Protein AF-A0A842TXA7-F1 (afdb_monomer_lite)

pLDDT: mean 78.3, std 13.01, range [39.0, 93.81]

Sequence (211 aa):
MEKDRKQLCKDKIRQDQEQEADKKKKKMKPYRGYVDALECFNDLFGDREMTRNQLNKEDSGLYTRLRKEGLLDHVIPEKREQRDWNKIDPLEYFREHYGNGDITRSQLSKEDQRLYGRLLKDGLLDQAIPKKKSRDFGDPLEYFKEHYGNREMRRGQLKKENQRLYVKLKKEGLLDQVIPEKIGVTYRGYASALECFNDLFGDREMTRGQL

Foldseek 3Di:
DVVVVVVVVVVVVVVVVVVVVVVVLVPDDADVNHSDLVVVCCVVDVVHDDALVVCCVVPVPSSVVCVVVVNCCVRHNPPPPPDPPVPDDLLVVLCVPPVVDLDDLVNCCVVPVPSSVVCVVVVNCCVSHNDDDDPDQPPLVVSCCVPPVVDDDALVRCCVVPVPSSVVCVVVVNCCVRHNDPPDPDDVPASHPVRVCCVVPVPDDPPDDDD

Radius of gyration: 34.67 Å; chains: 1; bounding box: 85×69×78 Å

Secondary structure (DSSP, 8-state):
-HHHHHHHHHHHHHHHHHHHHHHHHHTSPPBTTBS-HHHHHHHHHTTS---HHHHHHH-HHHHHHHHHHT-HHHHS--------TTTS-HHHHHHHHHTTS---HHHHHHH-HHHHHHHHHTTTHHHHSPPPPPPP-SSHHHHHHHHHTTS---HHHHHHH-HHHHHHHHHTT-HHHHS---S---BTTBSSHHHHHHHHHTT--------

Structure (mmCIF, N/CA/C/O backbone):
data_AF-A0A842TXA7-F1
#
_entry.id   AF-A0A842TXA7-F1
#
loop_
_atom_site.group_PDB
_atom_site.id
_atom_site.type_symbol
_atom_site.label_atom_id
_atom_site.label_alt_id
_atom_site.label_comp_id
_atom_site.label_asym_id
_atom_site.label_entity_id
_atom_site.label_seq_id
_atom_site.pdbx_PDB_ins_code
_atom_site.Cartn_x
_atom_site.Cartn_y
_atom_site.Cartn_z
_atom_site.occupancy
_atom_site.B_iso_or_equiv
_atom_site.auth_seq_id
_atom_site.auth_comp_id
_atom_site.auth_asym_id
_atom_site.auth_atom_id
_atom_site.pdbx_PDB_model_num
ATOM 1 N N . MET A 1 1 ? 27.819 -30.889 -45.744 1.00 57.62 1 MET A N 1
ATOM 2 C CA . MET A 1 1 ? 26.431 -31.056 -46.234 1.00 57.62 1 MET A CA 1
ATOM 3 C C . MET A 1 1 ? 25.374 -30.685 -45.192 1.00 57.62 1 MET A C 1
ATOM 5 O O . MET A 1 1 ? 24.584 -29.794 -45.470 1.00 57.62 1 MET A O 1
ATOM 9 N N . GLU A 1 2 ? 25.307 -31.311 -44.006 1.00 56.19 2 GLU A N 1
ATOM 10 C CA . GLU A 1 2 ? 24.251 -30.981 -43.018 1.00 56.19 2 GLU A CA 1
ATOM 11 C C . GLU A 1 2 ? 24.527 -29.691 -42.215 1.00 56.19 2 GLU A C 1
ATOM 13 O O . GLU A 1 2 ? 23.605 -28.938 -41.900 1.00 56.19 2 GLU A O 1
ATOM 18 N N . LYS A 1 3 ? 25.803 -29.390 -41.934 1.00 57.41 3 LYS A N 1
ATOM 19 C CA . LYS A 1 3 ? 26.224 -28.144 -41.264 1.00 57.41 3 LYS A CA 1
ATOM 20 C C . LYS A 1 3 ? 25.945 -26.902 -42.122 1.00 57.41 3 LYS A C 1
ATOM 22 O O . LYS A 1 3 ? 25.446 -25.908 -41.604 1.00 57.41 3 LYS A O 1
ATOM 27 N N . ASP A 1 4 ? 26.147 -27.009 -43.433 1.00 66.12 4 ASP A N 1
ATOM 28 C CA . ASP A 1 4 ? 25.973 -25.903 -44.387 1.00 66.12 4 ASP A CA 1
ATOM 29 C C . ASP A 1 4 ? 24.493 -25.534 -44.570 1.00 66.12 4 ASP A C 1
ATOM 31 O O . ASP A 1 4 ? 24.136 -24.363 -44.659 1.00 66.12 4 ASP A O 1
ATOM 35 N N . ARG A 1 5 ? 23.596 -26.531 -44.517 1.00 68.94 5 ARG A N 1
ATOM 36 C CA . ARG A 1 5 ? 22.139 -26.316 -44.553 1.00 68.94 5 ARG A CA 1
ATOM 37 C C . ARG A 1 5 ? 21.613 -25.654 -43.278 1.00 68.94 5 ARG A C 1
ATOM 39 O O . ARG A 1 5 ? 20.728 -24.804 -43.352 1.00 68.94 5 ARG A O 1
ATOM 46 N N . LYS A 1 6 ? 22.167 -26.012 -42.113 1.00 72.06 6 LYS A N 1
ATOM 47 C CA . LYS A 1 6 ? 21.828 -25.373 -40.828 1.00 72.06 6 LYS A CA 1
ATOM 48 C C . LYS A 1 6 ? 22.305 -23.920 -40.782 1.00 72.06 6 LYS A C 1
ATOM 50 O O . LYS A 1 6 ? 21.593 -23.084 -40.234 1.00 72.06 6 LYS A O 1
ATOM 55 N N . GLN A 1 7 ? 23.458 -23.616 -41.379 1.00 75.38 7 GLN A N 1
ATOM 56 C CA . GLN A 1 7 ? 23.968 -22.247 -41.473 1.00 75.38 7 GLN A CA 1
ATOM 57 C C . GLN A 1 7 ? 23.114 -21.385 -42.413 1.00 75.38 7 GLN A C 1
ATOM 59 O O . GLN A 1 7 ? 22.624 -20.339 -42.000 1.00 75.38 7 GLN A O 1
ATOM 64 N N . LEU A 1 8 ? 22.805 -21.893 -43.610 1.00 76.50 8 LEU A N 1
ATOM 65 C CA . LEU A 1 8 ? 21.947 -21.207 -44.581 1.00 76.50 8 LEU A CA 1
ATOM 66 C C . LEU A 1 8 ? 20.548 -20.888 -44.017 1.00 76.50 8 LEU A C 1
ATOM 68 O O . LEU A 1 8 ? 19.985 -19.835 -44.302 1.00 76.50 8 LEU A O 1
ATOM 72 N N . CYS A 1 9 ? 19.990 -21.782 -43.193 1.00 71.94 9 CYS A N 1
ATOM 73 C CA . CYS A 1 9 ? 18.706 -21.563 -42.526 1.00 71.94 9 CYS A CA 1
ATOM 74 C C . CYS A 1 9 ? 18.775 -20.425 -41.490 1.00 71.94 9 CYS A C 1
ATOM 76 O O . CYS A 1 9 ? 17.889 -19.575 -41.452 1.00 71.94 9 CYS A O 1
ATOM 78 N N . LYS A 1 10 ? 19.851 -20.358 -40.693 1.00 74.38 10 LYS A N 1
ATOM 79 C CA . LYS A 1 10 ? 20.064 -19.274 -39.718 1.00 74.38 10 LYS A CA 1
ATOM 80 C C . LYS A 1 10 ? 20.222 -17.916 -40.396 1.00 74.38 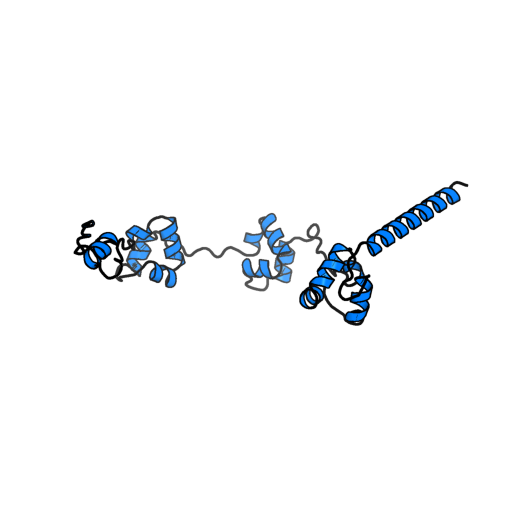10 LYS A C 1
ATOM 82 O O . LYS A 1 10 ? 19.634 -16.944 -39.934 1.00 74.38 10 LYS A O 1
ATOM 87 N N . ASP A 1 11 ? 20.969 -17.863 -41.494 1.00 80.19 11 ASP A N 1
ATOM 88 C CA . ASP A 1 11 ? 21.217 -16.615 -42.218 1.00 80.19 11 ASP A CA 1
ATOM 89 C C . ASP A 1 11 ? 19.937 -16.090 -42.884 1.00 80.19 11 ASP A C 1
ATOM 91 O O . ASP A 1 11 ? 19.675 -14.890 -42.860 1.00 80.19 11 ASP A O 1
ATOM 95 N N . LYS A 1 12 ? 19.082 -16.992 -43.386 1.00 79.94 12 LYS A N 1
ATOM 96 C CA . LYS A 1 12 ? 17.776 -16.637 -43.956 1.00 79.94 12 LYS A CA 1
ATOM 97 C C . LYS A 1 12 ? 16.797 -16.126 -42.894 1.00 79.94 12 LYS A C 1
ATOM 99 O O . LYS A 1 12 ? 16.170 -15.095 -43.097 1.00 79.94 12 LYS A O 1
ATOM 104 N N . ILE A 1 13 ? 16.753 -16.773 -41.723 1.00 75.94 13 ILE A N 1
ATOM 105 C CA . ILE A 1 13 ? 15.980 -16.291 -40.565 1.00 75.94 13 ILE A CA 1
ATOM 106 C C . ILE A 1 13 ? 16.459 -14.897 -40.135 1.00 75.94 13 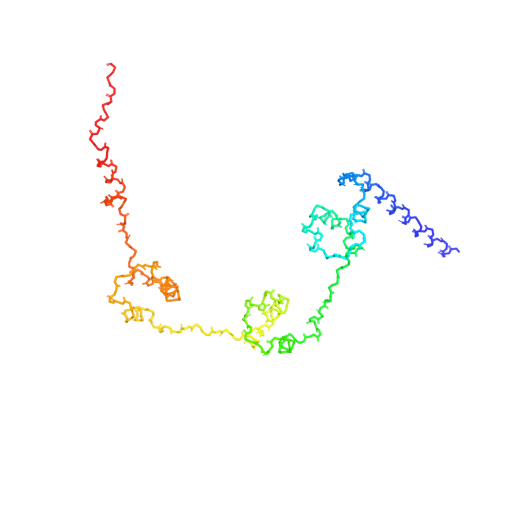ILE A C 1
ATOM 108 O O . ILE A 1 13 ? 15.634 -14.035 -39.842 1.00 75.94 13 ILE A O 1
ATOM 112 N N . ARG A 1 14 ? 17.776 -14.654 -40.124 1.00 74.44 14 ARG A N 1
ATOM 113 C CA . ARG A 1 14 ? 18.341 -13.341 -39.782 1.00 74.44 14 ARG A CA 1
ATOM 114 C C . ARG A 1 14 ? 17.934 -12.268 -40.794 1.00 74.44 14 ARG A C 1
ATOM 116 O O . ARG A 1 14 ? 17.487 -11.203 -40.388 1.00 74.44 14 ARG A O 1
ATOM 123 N N . GLN A 1 15 ? 18.016 -12.570 -42.090 1.00 72.19 15 GLN A N 1
ATOM 124 C CA . GLN A 1 15 ? 17.591 -11.656 -43.156 1.00 72.19 15 GLN A CA 1
ATOM 125 C C . GLN A 1 15 ? 16.092 -11.342 -43.094 1.00 72.19 15 GLN A C 1
ATOM 127 O O . GLN A 1 15 ? 15.701 -10.188 -43.263 1.00 72.19 15 GLN A O 1
ATOM 132 N N . ASP A 1 16 ? 15.252 -12.337 -42.810 1.00 74.94 16 ASP A N 1
ATOM 133 C CA . ASP A 1 16 ? 13.809 -12.135 -42.673 1.00 74.94 16 ASP A CA 1
ATOM 134 C C . ASP A 1 16 ? 13.484 -11.263 -41.443 1.00 74.94 16 ASP A C 1
ATOM 136 O O . ASP A 1 16 ? 12.657 -10.352 -41.534 1.00 74.94 16 ASP A O 1
ATOM 140 N N . GLN A 1 17 ? 14.189 -11.463 -40.321 1.00 67.69 17 GLN A N 1
ATOM 141 C CA . GLN A 1 17 ? 14.077 -10.619 -39.123 1.00 67.69 17 GLN A CA 1
ATOM 142 C C . GLN A 1 17 ? 14.546 -9.176 -39.371 1.00 67.69 17 GLN A C 1
ATOM 144 O O . GLN A 1 17 ? 13.877 -8.235 -38.940 1.00 67.69 17 GLN A O 1
ATOM 149 N N . GLU A 1 18 ? 15.655 -8.988 -40.092 1.00 70.31 18 GLU A N 1
ATOM 150 C CA . GLU A 1 18 ? 16.179 -7.672 -40.485 1.00 70.31 18 GLU A CA 1
ATOM 151 C C . GLU A 1 18 ? 15.181 -6.930 -41.398 1.00 70.31 18 GLU A C 1
ATOM 153 O O . GLU A 1 18 ? 14.845 -5.770 -41.148 1.00 70.31 18 GLU A O 1
ATOM 158 N N . GLN A 1 19 ? 14.606 -7.609 -42.397 1.00 68.81 19 GLN A N 1
ATOM 159 C CA . GLN A 1 19 ? 13.601 -7.016 -43.289 1.00 68.81 19 GLN A CA 1
ATOM 160 C C . GLN A 1 19 ? 12.284 -6.682 -42.577 1.00 68.81 19 GLN A C 1
ATOM 162 O O . GLN A 1 19 ? 11.622 -5.693 -42.914 1.00 68.81 19 GLN A O 1
ATOM 167 N N . GLU A 1 20 ? 11.863 -7.499 -41.612 1.00 69.19 20 GLU A N 1
ATOM 168 C CA . GLU A 1 20 ? 10.670 -7.226 -40.812 1.00 69.19 20 GLU A CA 1
ATOM 169 C C . GLU A 1 20 ? 10.895 -6.045 -39.852 1.00 69.19 20 GLU A C 1
ATOM 171 O O . GLU A 1 20 ? 10.000 -5.208 -39.683 1.00 69.19 20 GLU A O 1
ATOM 176 N N . ALA A 1 21 ? 12.100 -5.922 -39.284 1.00 61.53 21 ALA A N 1
ATOM 177 C CA . ALA A 1 21 ? 12.511 -4.778 -38.474 1.00 61.53 21 ALA A CA 1
ATOM 178 C C . ALA A 1 21 ? 12.527 -3.477 -39.295 1.00 61.53 21 ALA A C 1
ATOM 180 O O . ALA A 1 21 ? 11.947 -2.479 -38.866 1.00 61.53 21 ALA A O 1
ATOM 181 N N . ASP A 1 22 ? 13.072 -3.493 -40.512 1.00 66.75 22 ASP A N 1
ATOM 182 C CA . ASP A 1 22 ? 13.086 -2.325 -41.405 1.00 66.75 22 ASP A CA 1
ATOM 183 C C . ASP A 1 22 ? 11.684 -1.907 -41.869 1.00 66.75 22 ASP A C 1
ATOM 185 O O . ASP A 1 22 ? 11.363 -0.715 -41.952 1.00 66.75 22 ASP A O 1
ATOM 189 N N . LYS A 1 23 ? 10.794 -2.875 -42.119 1.00 67.38 23 LYS A N 1
ATOM 190 C CA . LYS A 1 23 ? 9.377 -2.594 -42.406 1.00 67.38 23 LYS A CA 1
ATOM 191 C C . LYS A 1 23 ? 8.659 -1.984 -41.198 1.00 67.38 23 LYS A C 1
ATOM 193 O O . LYS A 1 23 ? 7.808 -1.113 -41.390 1.00 67.38 23 LYS A O 1
ATOM 198 N N . LYS A 1 24 ? 8.989 -2.407 -39.970 1.00 63.19 24 LYS A N 1
ATOM 199 C CA . LYS A 1 24 ? 8.466 -1.808 -38.727 1.00 63.19 24 LYS A CA 1
ATOM 200 C C . LYS A 1 24 ? 8.992 -0.383 -38.531 1.00 63.19 24 LYS A C 1
ATOM 202 O O . LYS A 1 24 ? 8.178 0.507 -38.286 1.00 63.19 24 LYS A O 1
ATOM 207 N N . LYS A 1 25 ? 10.289 -0.140 -38.763 1.00 61.34 25 LYS A N 1
ATOM 208 C CA . LYS A 1 25 ? 10.903 1.203 -38.729 1.00 61.34 25 LYS A CA 1
ATOM 209 C C . LYS A 1 25 ? 10.210 2.178 -39.688 1.00 61.34 25 LYS A C 1
ATOM 211 O O . LYS A 1 25 ? 9.832 3.271 -39.278 1.00 61.34 25 LYS A O 1
ATOM 216 N N . LYS A 1 26 ? 9.929 1.765 -40.933 1.00 61.91 26 LYS A N 1
ATOM 217 C CA . LYS A 1 26 ? 9.243 2.606 -41.942 1.00 61.91 26 LYS A CA 1
ATOM 218 C C . LYS A 1 26 ? 7.794 2.984 -41.600 1.00 61.91 26 LYS A C 1
ATOM 220 O O . LYS A 1 26 ? 7.279 3.943 -42.165 1.00 61.91 26 LYS A O 1
ATOM 225 N N . LYS A 1 27 ? 7.115 2.248 -40.711 1.00 63.78 27 LYS A N 1
ATOM 226 C CA . LYS A 1 27 ? 5.723 2.532 -40.303 1.00 63.78 27 LYS A CA 1
ATOM 227 C C . LYS A 1 27 ? 5.613 3.403 -39.046 1.00 63.78 27 LYS A C 1
ATOM 229 O O . LYS A 1 27 ? 4.502 3.769 -38.662 1.00 63.78 27 LYS A O 1
ATOM 234 N N . MET A 1 28 ? 6.725 3.728 -38.391 1.00 61.69 28 MET A N 1
ATOM 235 C CA . MET A 1 28 ? 6.723 4.495 -37.147 1.00 61.69 28 MET A CA 1
ATOM 236 C C . MET A 1 28 ? 6.747 6.001 -37.410 1.00 61.69 28 MET A C 1
ATOM 238 O O . MET A 1 28 ? 7.541 6.504 -38.198 1.00 61.69 28 MET A O 1
ATOM 242 N N . LYS A 1 29 ? 5.879 6.745 -36.715 1.00 63.69 29 LYS A N 1
ATOM 243 C CA . LYS A 1 29 ? 5.914 8.213 -36.741 1.00 63.69 29 LYS A CA 1
ATOM 244 C C . LYS A 1 29 ? 7.202 8.697 -36.060 1.00 63.69 29 LYS A C 1
ATOM 246 O O . LYS A 1 29 ? 7.516 8.171 -34.991 1.00 63.69 29 LYS A O 1
ATOM 251 N N . PRO A 1 30 ? 7.932 9.680 -36.603 1.00 72.19 30 PRO A N 1
ATOM 252 C CA . PRO A 1 30 ? 9.136 10.198 -35.957 1.00 72.19 30 PRO A CA 1
ATOM 253 C C . PRO A 1 30 ? 8.804 10.852 -34.604 1.00 72.19 30 PRO A C 1
ATOM 255 O O . PRO A 1 30 ? 7.752 11.477 -34.454 1.00 72.19 30 PRO A O 1
ATOM 258 N N . TYR A 1 31 ? 9.674 10.689 -33.605 1.00 71.31 31 TYR A N 1
ATOM 259 C CA . TYR A 1 31 ? 9.591 11.401 -32.323 1.00 71.31 31 TYR A CA 1
ATOM 260 C C . TYR A 1 31 ? 10.558 12.578 -32.360 1.00 71.31 31 TYR A C 1
ATOM 262 O O . TYR A 1 31 ? 11.758 12.365 -32.458 1.00 71.31 31 TYR A O 1
ATOM 270 N N . ARG A 1 32 ? 10.050 13.820 -32.330 1.00 73.31 32 ARG A N 1
ATOM 271 C CA . ARG A 1 32 ? 10.880 15.043 -32.421 1.00 73.31 32 ARG A CA 1
ATOM 272 C C . ARG A 1 32 ? 11.886 15.035 -33.590 1.00 73.31 32 ARG A C 1
ATOM 274 O O . ARG A 1 32 ? 12.999 15.518 -33.456 1.00 73.31 32 ARG A O 1
ATOM 281 N N . GLY A 1 33 ? 11.494 14.478 -34.736 1.00 77.31 33 GLY A N 1
ATOM 282 C CA . GLY A 1 33 ? 12.363 14.379 -35.916 1.00 77.31 33 GLY A CA 1
ATOM 283 C C . GLY A 1 33 ? 13.252 13.133 -35.962 1.00 77.31 33 GLY A C 1
ATOM 284 O O . GLY A 1 33 ? 13.749 12.807 -37.033 1.00 77.31 33 GLY A O 1
ATOM 285 N N . TYR A 1 34 ? 13.358 12.375 -34.868 1.00 77.94 34 TYR A N 1
ATOM 286 C CA . TYR A 1 34 ? 14.080 11.106 -34.833 1.00 77.94 34 TYR A CA 1
ATOM 287 C C . TYR A 1 34 ? 13.204 9.951 -35.314 1.00 77.94 34 TYR A C 1
ATOM 289 O O . TYR A 1 34 ? 12.062 9.775 -34.869 1.00 77.94 34 TYR A O 1
ATOM 297 N N . VAL A 1 35 ? 13.745 9.145 -36.226 1.00 72.88 35 VAL A N 1
ATOM 298 C CA . VAL A 1 35 ? 13.098 7.914 -36.703 1.00 72.88 35 VAL A CA 1
ATOM 299 C C . VAL A 1 35 ? 13.267 6.802 -35.665 1.00 72.88 35 VAL A C 1
ATOM 301 O O . VAL A 1 35 ? 12.309 6.075 -35.380 1.00 72.88 35 VAL A O 1
ATOM 304 N N . ASP A 1 36 ? 14.451 6.730 -35.055 1.00 81.94 36 ASP A N 1
ATOM 305 C CA . ASP A 1 36 ? 14.820 5.750 -34.040 1.00 81.94 36 ASP A CA 1
ATOM 306 C C . ASP A 1 36 ? 14.789 6.361 -32.628 1.00 81.94 36 ASP A C 1
ATOM 308 O O . ASP A 1 36 ? 15.348 7.427 -32.364 1.00 81.94 36 ASP A O 1
ATOM 312 N N . ALA A 1 37 ? 14.103 5.686 -31.703 1.00 82.94 37 ALA A N 1
ATOM 313 C CA . ALA A 1 37 ? 14.045 6.104 -30.307 1.00 82.94 37 ALA A CA 1
ATOM 314 C C . ALA A 1 37 ? 15.391 5.904 -29.592 1.00 82.94 37 ALA A C 1
ATOM 316 O O . ALA A 1 37 ? 15.692 6.653 -28.663 1.00 82.94 37 ALA A O 1
ATOM 317 N N . LEU A 1 38 ? 16.193 4.923 -30.023 1.00 85.44 38 LEU A N 1
ATOM 318 C CA . LEU A 1 38 ? 17.530 4.676 -29.484 1.00 85.44 38 LEU A CA 1
ATOM 319 C C . LEU A 1 38 ? 18.488 5.819 -29.825 1.00 85.44 38 LEU A C 1
ATOM 321 O O . LEU A 1 38 ? 19.195 6.310 -28.952 1.00 85.44 38 LEU A O 1
ATOM 325 N N . GLU A 1 39 ? 18.467 6.265 -31.080 1.00 86.38 39 GLU A N 1
ATOM 326 C CA . GLU A 1 39 ? 19.245 7.409 -31.564 1.00 86.38 39 GLU A CA 1
ATOM 327 C C . GLU A 1 39 ? 18.877 8.682 -30.792 1.00 86.38 39 GLU A C 1
ATOM 329 O O . GLU A 1 39 ? 19.747 9.338 -30.229 1.00 86.38 39 GLU A O 1
ATOM 334 N N . CYS A 1 40 ? 17.576 8.952 -30.638 1.00 85.62 40 CYS A N 1
ATOM 335 C CA . CYS A 1 40 ? 17.087 10.079 -29.843 1.00 85.62 40 CYS A CA 1
ATOM 336 C C . CYS A 1 40 ? 17.567 10.026 -28.382 1.00 85.62 40 CYS A C 1
ATOM 338 O O . CYS A 1 40 ? 17.930 11.050 -27.806 1.00 85.62 40 CYS A O 1
ATOM 340 N N . PHE A 1 41 ? 17.567 8.837 -27.770 1.00 87.50 41 PHE A N 1
ATOM 341 C CA . PHE A 1 41 ? 18.055 8.663 -26.405 1.00 87.50 41 PHE A CA 1
ATOM 342 C C . PHE A 1 41 ? 19.562 8.907 -26.301 1.00 87.50 41 PHE A C 1
ATOM 344 O O . PHE A 1 41 ? 19.990 9.628 -25.405 1.00 87.50 41 PHE A O 1
ATOM 351 N N . ASN A 1 42 ? 20.355 8.344 -27.213 1.00 87.94 42 ASN A N 1
ATOM 352 C CA . ASN A 1 42 ? 21.807 8.498 -27.200 1.00 87.94 42 ASN A CA 1
ATOM 353 C C . ASN A 1 42 ? 22.224 9.962 -27.411 1.00 87.94 42 ASN A C 1
ATOM 355 O O . ASN A 1 42 ? 23.076 10.449 -26.675 1.00 87.94 42 ASN A O 1
ATOM 359 N N . ASP A 1 43 ? 21.573 10.683 -28.324 1.00 87.88 43 ASP A N 1
ATOM 360 C CA . ASP A 1 43 ? 21.856 12.102 -28.579 1.00 87.88 43 ASP A CA 1
ATOM 361 C C . ASP A 1 43 ? 21.547 13.002 -27.375 1.00 87.88 43 ASP A C 1
ATOM 363 O O . ASP A 1 43 ? 22.272 13.955 -27.090 1.00 87.88 43 ASP A O 1
ATOM 367 N N . LEU A 1 44 ? 20.443 12.732 -26.674 1.00 85.81 44 LEU A N 1
ATOM 368 C CA . LEU A 1 44 ? 1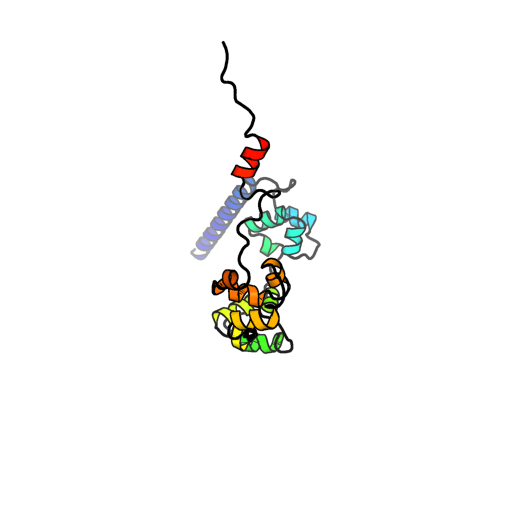9.968 13.592 -25.586 1.00 85.81 44 LEU A CA 1
ATOM 369 C C . LEU A 1 44 ? 20.539 13.202 -24.216 1.00 85.81 44 LEU A C 1
ATOM 371 O O . LEU A 1 44 ? 20.696 14.059 -23.342 1.00 85.81 44 LEU A O 1
ATOM 375 N N . PHE A 1 45 ? 20.811 11.913 -24.012 1.00 86.94 45 PHE A N 1
ATOM 376 C CA . PHE A 1 45 ? 21.080 11.327 -22.700 1.00 86.94 45 PHE A CA 1
ATOM 377 C C . PHE A 1 45 ? 22.234 10.314 -22.684 1.00 86.94 45 PHE A C 1
ATOM 379 O O . PHE A 1 45 ? 22.543 9.812 -21.607 1.00 86.94 45 PHE A O 1
ATOM 386 N N . GLY A 1 46 ? 22.888 10.024 -23.816 1.00 81.31 46 GLY A N 1
ATOM 387 C CA . GLY A 1 46 ? 23.886 8.950 -23.938 1.00 81.31 46 GLY A CA 1
ATOM 388 C C . GLY A 1 46 ? 25.074 9.054 -22.977 1.00 81.31 46 GLY A C 1
ATOM 389 O O . GLY A 1 46 ? 25.552 8.034 -22.491 1.00 81.31 46 GLY A O 1
ATOM 390 N N . ASP A 1 47 ? 25.486 10.274 -22.627 1.00 80.38 47 ASP A N 1
ATOM 391 C CA . ASP A 1 47 ? 26.602 10.520 -21.700 1.00 80.38 47 ASP A CA 1
ATOM 392 C C . ASP A 1 47 ? 26.173 10.606 -20.222 1.00 80.38 47 ASP A C 1
ATOM 394 O O . ASP A 1 47 ? 27.000 10.840 -19.338 1.00 80.38 47 ASP A O 1
ATOM 398 N N . ARG A 1 48 ? 24.873 10.473 -19.920 1.00 81.94 48 ARG A N 1
ATOM 399 C CA . ARG A 1 48 ? 24.328 10.658 -18.567 1.00 81.94 48 ARG A CA 1
ATOM 400 C C . ARG A 1 48 ? 23.935 9.327 -17.946 1.00 81.94 48 ARG A C 1
ATOM 402 O O . ARG A 1 48 ? 23.078 8.612 -18.458 1.00 81.94 48 ARG A O 1
ATOM 409 N N . GLU A 1 49 ? 24.451 9.051 -16.753 1.00 78.62 49 GLU A N 1
ATOM 410 C CA . GLU A 1 49 ? 23.877 8.001 -15.917 1.00 78.62 49 GLU A CA 1
ATOM 411 C C . GLU A 1 49 ? 22.507 8.448 -15.396 1.00 78.62 49 GLU A C 1
ATOM 413 O O . GLU A 1 49 ? 22.386 9.415 -14.642 1.00 78.62 49 GLU A O 1
ATOM 418 N N . MET A 1 50 ? 21.453 7.738 -15.796 1.00 83.75 50 MET A N 1
ATOM 419 C CA . MET A 1 50 ? 20.098 8.012 -15.332 1.00 83.75 50 MET A CA 1
ATOM 420 C C . MET A 1 50 ? 19.284 6.742 -15.119 1.00 83.75 50 MET A C 1
ATOM 422 O O . MET A 1 50 ? 19.487 5.708 -15.750 1.00 83.75 50 MET A O 1
ATOM 426 N N . THR A 1 51 ? 18.318 6.825 -14.212 1.00 85.69 51 THR A N 1
ATOM 427 C CA . THR A 1 51 ? 17.364 5.752 -13.926 1.00 85.69 51 THR A CA 1
ATOM 428 C C . THR A 1 51 ? 16.134 5.852 -14.827 1.00 85.69 51 THR A C 1
ATOM 430 O O . THR A 1 51 ? 15.747 6.933 -15.271 1.00 85.69 51 THR A O 1
ATOM 433 N N . ARG A 1 52 ? 15.421 4.734 -15.015 1.00 85.31 52 ARG A N 1
ATOM 434 C CA . ARG A 1 52 ? 14.145 4.697 -15.761 1.00 85.31 52 ARG A CA 1
ATOM 435 C C . ARG A 1 52 ? 13.126 5.721 -15.259 1.00 85.31 52 ARG A C 1
ATOM 437 O O . ARG A 1 52 ? 12.383 6.295 -16.049 1.00 85.31 52 ARG A O 1
ATOM 444 N N . ASN A 1 53 ? 13.097 5.952 -13.945 1.00 83.25 53 ASN A N 1
ATOM 445 C CA . ASN A 1 53 ? 12.203 6.927 -13.325 1.00 83.25 53 ASN A CA 1
ATOM 446 C C . ASN A 1 53 ? 12.609 8.371 -13.629 1.00 83.25 53 ASN A C 1
ATOM 448 O O . ASN A 1 53 ? 11.727 9.212 -13.775 1.00 83.25 53 ASN A O 1
ATOM 452 N N . GLN A 1 54 ? 13.908 8.666 -13.717 1.00 84.50 54 GLN A N 1
ATOM 453 C CA . GLN A 1 54 ? 14.389 9.983 -14.142 1.00 84.50 54 GLN A CA 1
ATOM 454 C C . GLN A 1 54 ? 14.057 10.222 -15.615 1.00 84.50 54 GLN A C 1
ATOM 456 O O . GLN A 1 54 ? 13.424 11.230 -15.913 1.00 84.50 54 GLN A O 1
ATOM 461 N N . LEU A 1 55 ? 14.319 9.248 -16.496 1.00 88.50 55 LEU A N 1
ATOM 462 C CA . LEU A 1 55 ? 13.928 9.334 -17.907 1.00 88.50 55 LEU A CA 1
ATOM 463 C C . LEU A 1 55 ? 12.421 9.580 -18.069 1.00 88.50 55 LEU A C 1
ATOM 465 O O . LEU A 1 55 ? 12.024 10.455 -18.823 1.00 88.50 55 LEU A O 1
ATOM 469 N N . ASN A 1 56 ? 11.565 8.864 -17.333 1.00 90.00 56 ASN A N 1
ATOM 470 C CA . ASN A 1 56 ? 10.116 9.073 -17.414 1.00 90.00 56 ASN A CA 1
ATOM 471 C C . ASN A 1 56 ? 9.669 10.454 -16.896 1.00 90.00 56 ASN A C 1
ATOM 473 O O . ASN A 1 56 ? 8.655 10.981 -17.347 1.00 90.00 56 ASN A O 1
ATOM 477 N N . LYS A 1 57 ? 10.394 11.033 -15.933 1.00 88.31 57 LYS A N 1
ATOM 478 C CA . LYS A 1 57 ? 10.105 12.379 -15.418 1.00 88.31 57 LYS A CA 1
ATOM 479 C C . LYS A 1 57 ? 10.557 13.471 -16.384 1.00 88.31 57 LYS A C 1
ATOM 481 O O . LYS A 1 57 ? 9.842 14.455 -16.530 1.00 88.31 57 LYS A O 1
ATOM 486 N N . GLU A 1 58 ? 11.717 13.301 -17.013 1.00 87.50 58 GLU A N 1
ATOM 487 C CA . GLU A 1 58 ? 12.282 14.274 -17.954 1.00 87.50 58 GLU A CA 1
ATOM 488 C C . GLU A 1 58 ? 11.628 14.184 -19.337 1.00 87.50 58 GLU A C 1
ATOM 490 O O . GLU A 1 58 ? 11.243 15.203 -19.908 1.00 87.50 58 GLU A O 1
ATOM 495 N N . ASP A 1 59 ? 11.435 12.970 -19.853 1.00 87.62 59 ASP A N 1
ATOM 496 C CA . ASP A 1 59 ? 10.769 12.712 -21.125 1.00 87.62 59 ASP A CA 1
ATOM 497 C C . ASP A 1 59 ? 9.932 11.416 -21.078 1.00 87.62 59 ASP A C 1
ATOM 499 O O . ASP A 1 59 ? 10.329 10.326 -21.509 1.00 87.62 59 ASP A O 1
ATOM 503 N N . SER A 1 60 ? 8.702 11.556 -20.577 1.00 87.81 60 SER A N 1
ATOM 504 C CA . SER A 1 60 ? 7.710 10.470 -20.532 1.00 87.81 60 SER A CA 1
ATOM 505 C C . SER A 1 60 ? 7.336 9.910 -21.914 1.00 87.81 60 SER A C 1
ATOM 507 O O . SER A 1 60 ? 6.951 8.738 -22.028 1.00 87.81 60 SER A O 1
ATOM 509 N N . GLY A 1 61 ? 7.457 10.716 -22.975 1.00 87.25 61 GLY A N 1
ATOM 510 C CA . GLY A 1 61 ? 7.151 10.319 -24.348 1.00 87.25 61 GLY A CA 1
ATOM 511 C C . GLY A 1 61 ? 8.201 9.359 -24.893 1.00 87.25 61 GLY A C 1
ATOM 512 O O . GLY A 1 61 ? 7.858 8.272 -25.374 1.00 87.25 61 GLY A O 1
ATOM 513 N N . LEU A 1 62 ? 9.475 9.719 -24.729 1.00 88.50 62 LEU A N 1
ATOM 514 C CA . LEU A 1 62 ? 10.613 8.876 -25.077 1.00 88.50 62 LEU A CA 1
ATOM 515 C C . LEU A 1 62 ? 10.631 7.596 -24.232 1.00 88.50 62 LEU A C 1
ATOM 517 O O . LEU A 1 62 ? 10.744 6.503 -24.789 1.00 88.50 62 LEU A O 1
ATOM 521 N N . TYR A 1 63 ? 10.403 7.703 -22.916 1.00 89.12 63 TYR A N 1
ATOM 522 C CA . TYR A 1 63 ? 10.265 6.542 -22.029 1.00 89.12 63 TYR A CA 1
ATOM 523 C C . TYR A 1 63 ? 9.192 5.560 -22.525 1.00 89.12 63 TYR A C 1
ATOM 525 O O . TYR A 1 63 ? 9.434 4.357 -22.649 1.00 89.12 63 TYR A O 1
ATOM 533 N N . THR A 1 64 ? 8.001 6.068 -22.855 1.00 87.31 64 THR A N 1
ATOM 534 C CA . THR A 1 64 ? 6.884 5.241 -23.337 1.00 87.31 64 THR A CA 1
ATOM 535 C C . THR A 1 64 ? 7.214 4.569 -24.666 1.00 87.31 64 THR A C 1
ATOM 537 O O . THR A 1 64 ? 6.817 3.423 -24.894 1.00 87.31 64 THR A O 1
ATOM 540 N N . ARG A 1 65 ? 7.935 5.264 -25.547 1.00 86.25 65 ARG A N 1
ATOM 541 C CA . ARG A 1 65 ? 8.340 4.744 -26.852 1.00 86.25 65 ARG A CA 1
ATOM 542 C C . ARG A 1 65 ? 9.380 3.632 -26.720 1.00 86.25 65 ARG A C 1
ATOM 544 O O . ARG A 1 65 ? 9.114 2.520 -27.167 1.00 86.25 65 ARG A O 1
ATOM 551 N N . LEU A 1 66 ? 10.469 3.878 -25.993 1.00 87.69 66 LEU A N 1
ATOM 552 C CA . LEU A 1 66 ? 11.491 2.869 -25.684 1.00 87.69 66 LEU A CA 1
ATOM 553 C C . LEU A 1 66 ? 10.889 1.640 -24.989 1.00 87.69 66 LEU A C 1
ATOM 555 O O . LEU A 1 66 ? 11.298 0.510 -25.252 1.00 87.69 66 LEU A O 1
ATOM 559 N N . ARG A 1 67 ? 9.874 1.837 -24.133 1.00 84.62 67 ARG A N 1
ATOM 560 C CA . ARG A 1 67 ? 9.133 0.740 -23.494 1.00 84.62 67 ARG A CA 1
ATOM 561 C C . ARG A 1 67 ? 8.353 -0.103 -24.499 1.00 84.62 67 ARG A C 1
ATOM 563 O O . ARG A 1 67 ? 8.367 -1.324 -24.391 1.00 84.62 67 ARG A O 1
ATOM 570 N N . LYS A 1 68 ? 7.652 0.532 -25.443 1.00 82.00 68 LYS A N 1
ATOM 571 C CA . LYS A 1 68 ? 6.884 -0.165 -26.491 1.00 82.00 68 LYS A CA 1
ATOM 572 C C . LYS A 1 68 ? 7.789 -0.919 -27.462 1.00 82.00 68 LYS A C 1
ATOM 574 O O . LYS A 1 68 ? 7.393 -1.968 -2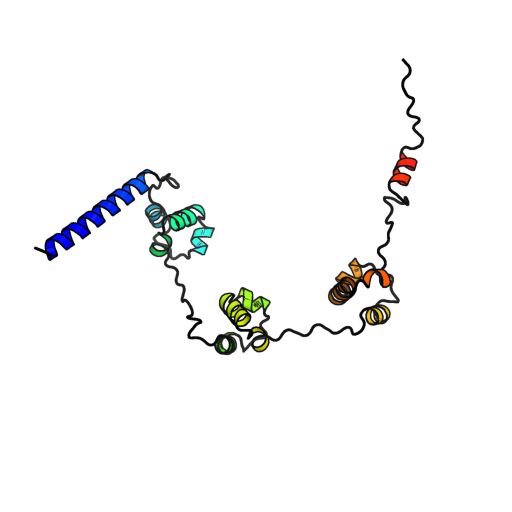7.953 1.00 82.00 68 LYS A O 1
ATOM 579 N N . GLU A 1 69 ? 8.978 -0.386 -27.714 1.00 83.00 69 GLU A N 1
ATOM 580 C CA . GLU A 1 69 ? 9.978 -0.977 -28.607 1.00 83.00 69 GLU A CA 1
ATOM 581 C C . GLU A 1 69 ? 10.855 -2.036 -27.913 1.00 83.00 69 GLU A C 1
ATOM 583 O O . GLU A 1 69 ? 11.625 -2.719 -28.577 1.00 83.00 69 GLU A O 1
ATOM 588 N N . GLY A 1 70 ? 10.734 -2.213 -26.590 1.00 82.25 70 GLY A N 1
ATOM 589 C CA . GLY A 1 70 ? 11.533 -3.183 -25.829 1.00 82.25 70 GLY A CA 1
ATOM 590 C C . GLY A 1 70 ? 13.002 -2.780 -25.645 1.00 82.25 70 GLY A C 1
ATOM 591 O O . GLY A 1 70 ? 13.826 -3.600 -25.252 1.00 82.25 70 GLY A O 1
ATOM 592 N N . LEU A 1 71 ? 13.338 -1.515 -25.901 1.00 88.12 71 LEU A N 1
ATOM 593 C CA . LEU A 1 71 ? 14.709 -1.000 -25.876 1.00 88.12 71 LEU A CA 1
ATOM 594 C C . LEU A 1 71 ? 15.138 -0.485 -24.495 1.00 88.12 71 LEU A C 1
ATOM 596 O O . LEU A 1 71 ? 16.321 -0.253 -24.277 1.00 88.12 71 LEU A O 1
ATOM 600 N N . LEU A 1 72 ? 14.210 -0.350 -23.537 1.00 84.62 72 LEU A N 1
ATOM 601 C CA . LEU A 1 72 ? 14.513 0.149 -22.186 1.00 84.62 72 LEU A CA 1
ATOM 602 C C . LEU A 1 72 ? 15.614 -0.643 -21.469 1.00 84.62 72 LEU A C 1
ATOM 604 O O . LEU A 1 72 ? 16.408 -0.039 -20.756 1.00 84.62 72 LEU A O 1
ATOM 608 N N . ASP A 1 73 ? 15.661 -1.969 -21.628 1.00 79.31 73 ASP A N 1
ATOM 609 C CA . ASP A 1 73 ? 16.704 -2.809 -21.015 1.00 79.31 73 ASP A CA 1
ATOM 610 C C . ASP A 1 73 ? 18.084 -2.589 -21.647 1.00 79.31 73 ASP A C 1
ATOM 612 O O . ASP A 1 73 ? 19.084 -2.749 -20.954 1.00 79.31 73 ASP A O 1
ATOM 616 N N . HIS A 1 74 ? 18.136 -2.176 -22.918 1.00 81.19 74 HIS A N 1
ATOM 617 C CA . HIS A 1 74 ? 19.388 -1.873 -23.613 1.00 81.19 74 HIS A CA 1
ATOM 618 C C . HIS A 1 74 ? 19.959 -0.515 -23.196 1.00 81.19 74 HIS A C 1
ATOM 620 O O . HIS A 1 74 ? 21.163 -0.403 -23.001 1.00 81.19 74 HIS A O 1
ATOM 626 N N . VAL A 1 75 ? 19.106 0.506 -23.047 1.00 85.06 75 VAL A N 1
ATOM 627 C CA . VAL A 1 75 ? 19.558 1.873 -22.725 1.00 85.06 75 VAL A CA 1
ATOM 628 C C . VAL A 1 75 ? 19.733 2.123 -21.231 1.00 85.06 75 VAL A C 1
ATOM 630 O O . VAL A 1 75 ? 20.668 2.796 -20.817 1.00 85.06 75 VAL A O 1
ATOM 633 N N . ILE A 1 76 ? 18.832 1.590 -20.402 1.00 83.56 76 ILE A N 1
ATOM 634 C CA . ILE A 1 76 ? 18.862 1.746 -18.946 1.00 83.56 76 ILE A CA 1
ATOM 635 C C . ILE A 1 76 ? 18.507 0.385 -18.340 1.00 83.56 76 ILE A C 1
ATOM 637 O O . ILE A 1 76 ? 17.328 0.142 -18.024 1.00 83.56 76 ILE A O 1
ATOM 641 N N . PRO A 1 77 ? 19.487 -0.527 -18.196 1.00 76.31 77 PRO A N 1
ATOM 642 C CA . PRO A 1 77 ? 19.241 -1.847 -17.639 1.00 76.31 77 PRO A CA 1
ATOM 643 C C . PRO A 1 77 ? 18.622 -1.711 -16.252 1.00 76.31 77 PRO A C 1
ATOM 645 O O . PRO A 1 77 ? 19.081 -0.941 -15.403 1.00 76.31 77 PRO A O 1
ATOM 648 N N . GLU A 1 78 ? 17.539 -2.447 -16.012 1.00 69.12 78 GLU A N 1
ATOM 649 C CA . GLU A 1 78 ? 16.940 -2.452 -14.689 1.00 69.12 78 GLU A CA 1
ATOM 650 C C . GLU A 1 78 ? 17.846 -3.243 -13.750 1.00 69.12 78 GLU A C 1
ATOM 652 O O . GLU A 1 78 ? 17.824 -4.473 -13.741 1.00 69.12 78 GLU A O 1
ATOM 657 N N . LYS A 1 79 ? 18.638 -2.540 -12.934 1.00 58.38 79 LYS A N 1
ATOM 658 C CA . LYS A 1 79 ? 19.299 -3.132 -11.767 1.00 58.38 79 LYS A CA 1
ATOM 659 C C . LYS A 1 79 ? 18.226 -3.509 -10.741 1.00 58.38 79 LYS A C 1
ATOM 661 O O . LYS A 1 79 ? 18.028 -2.831 -9.739 1.00 58.38 79 LYS A O 1
ATOM 666 N N . ARG A 1 80 ? 17.464 -4.565 -11.020 1.00 55.25 80 ARG A N 1
ATOM 667 C CA . ARG A 1 80 ? 16.641 -5.241 -10.021 1.00 55.25 80 ARG A CA 1
ATOM 668 C C . ARG A 1 80 ? 17.491 -6.364 -9.466 1.00 55.25 80 ARG A C 1
ATOM 670 O O . ARG A 1 80 ? 17.502 -7.454 -10.030 1.00 55.25 80 ARG A O 1
ATOM 677 N N . GLU A 1 81 ? 18.158 -6.118 -8.347 1.00 55.47 81 GLU A N 1
ATOM 678 C CA . GLU A 1 81 ? 18.526 -7.213 -7.455 1.00 55.47 81 GLU A CA 1
ATOM 679 C C . GLU A 1 81 ? 17.212 -7.848 -6.986 1.00 55.47 81 GLU A C 1
ATOM 681 O O . GLU A 1 81 ? 16.547 -7.399 -6.049 1.00 55.47 81 GLU A O 1
ATOM 686 N N . GLN A 1 82 ? 16.722 -8.823 -7.751 1.00 59.56 82 GLN A N 1
ATOM 687 C CA . GLN A 1 82 ? 15.520 -9.542 -7.383 1.00 59.56 82 GLN A CA 1
ATOM 688 C C . GLN A 1 82 ? 15.886 -10.443 -6.211 1.00 59.56 82 GLN A C 1
ATOM 690 O O . GLN A 1 82 ? 16.511 -11.481 -6.398 1.00 59.56 82 GLN A O 1
ATOM 695 N N . ARG A 1 83 ? 15.476 -10.042 -5.002 1.00 69.88 83 ARG A N 1
ATOM 696 C CA . ARG A 1 83 ? 15.463 -10.936 -3.842 1.00 69.88 83 ARG A CA 1
ATOM 697 C C . ARG A 1 83 ? 14.693 -12.205 -4.216 1.00 69.88 83 ARG A C 1
ATOM 699 O O . ARG A 1 83 ? 13.507 -12.133 -4.559 1.00 69.88 83 ARG A O 1
ATOM 706 N N . ASP A 1 84 ? 15.376 -13.346 -4.175 1.00 77.00 84 ASP A N 1
ATOM 707 C CA . ASP A 1 84 ? 14.759 -14.656 -4.362 1.00 77.00 84 ASP A CA 1
ATOM 708 C C . ASP A 1 84 ? 14.014 -15.033 -3.078 1.00 77.00 84 ASP A C 1
ATOM 710 O O . ASP A 1 84 ? 14.531 -15.714 -2.193 1.00 77.00 84 ASP A O 1
ATOM 714 N N . TRP A 1 85 ? 12.774 -14.559 -2.971 1.00 76.38 85 T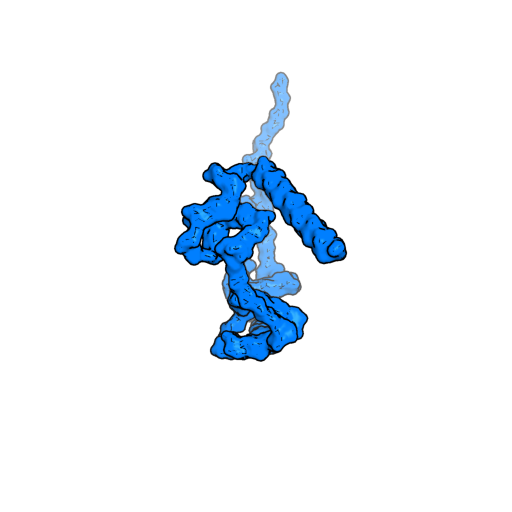RP A N 1
ATOM 715 C CA . TRP A 1 85 ? 11.889 -14.817 -1.832 1.00 76.38 85 TRP A CA 1
ATOM 716 C C . TRP A 1 85 ? 11.526 -16.300 -1.642 1.00 76.38 85 TRP A C 1
ATOM 718 O O . TRP A 1 85 ? 10.788 -16.620 -0.715 1.00 76.38 85 TRP A O 1
ATOM 728 N N . ASN A 1 86 ? 11.983 -17.210 -2.510 1.00 74.94 86 ASN A N 1
ATOM 729 C CA . ASN A 1 86 ? 11.853 -18.651 -2.278 1.00 74.94 86 ASN A CA 1
ATOM 730 C C . ASN A 1 86 ? 13.005 -19.218 -1.438 1.00 74.94 86 ASN A C 1
ATOM 732 O O . ASN A 1 86 ? 12.872 -20.316 -0.909 1.00 74.94 86 ASN A O 1
ATOM 736 N N . LYS A 1 87 ? 14.119 -18.487 -1.318 1.00 82.56 87 LYS A N 1
ATOM 737 C CA . LYS A 1 87 ? 15.305 -18.889 -0.545 1.00 82.56 87 LYS A CA 1
ATOM 738 C C . LYS A 1 87 ? 15.472 -18.115 0.761 1.00 82.56 87 LYS A C 1
ATOM 740 O O . LYS A 1 87 ? 16.328 -18.472 1.559 1.00 82.56 87 LYS A O 1
ATOM 745 N N . ILE A 1 88 ? 14.696 -17.052 0.948 1.00 85.88 88 ILE A N 1
ATOM 746 C CA . ILE A 1 88 ? 14.806 -16.134 2.083 1.00 85.88 88 ILE A CA 1
ATOM 747 C C . ILE A 1 88 ? 13.595 -16.335 2.991 1.00 85.88 88 ILE A C 1
ATOM 749 O O . ILE A 1 88 ? 12.461 -16.220 2.519 1.00 85.88 88 ILE A O 1
ATOM 753 N N . ASP A 1 89 ? 13.830 -16.577 4.282 1.00 90.06 89 ASP A N 1
ATOM 754 C CA . ASP A 1 89 ? 12.775 -16.486 5.291 1.00 90.06 89 ASP A CA 1
ATOM 755 C C . ASP A 1 89 ? 12.390 -15.002 5.466 1.00 90.06 89 ASP A C 1
ATOM 757 O O . ASP A 1 89 ? 13.218 -14.183 5.887 1.00 90.06 89 ASP A O 1
ATOM 761 N N . PRO A 1 90 ? 11.147 -14.610 5.129 1.00 91.19 90 PRO A N 1
ATOM 762 C CA . PRO A 1 90 ? 10.727 -13.218 5.212 1.00 91.19 90 PRO A CA 1
ATOM 763 C C . PRO A 1 90 ? 10.726 -12.679 6.651 1.00 91.19 90 PRO A C 1
ATOM 765 O O . PRO A 1 90 ? 10.881 -11.472 6.839 1.00 91.19 90 PRO A O 1
ATOM 768 N N . LEU A 1 91 ? 10.548 -13.528 7.668 1.00 92.25 91 LEU A N 1
ATOM 769 C CA . LEU A 1 91 ? 10.542 -13.103 9.066 1.00 92.25 91 LEU A CA 1
ATOM 770 C C . LEU A 1 91 ? 11.962 -12.858 9.583 1.00 92.25 91 LEU A C 1
ATOM 772 O O . LEU A 1 91 ? 12.184 -11.878 10.292 1.00 92.25 91 LEU A O 1
ATOM 776 N N . GLU A 1 92 ? 12.914 -13.714 9.216 1.00 92.69 92 GLU A N 1
ATOM 777 C CA . GLU A 1 92 ? 14.335 -13.523 9.531 1.00 92.69 92 GLU A CA 1
ATOM 778 C C . GLU A 1 92 ? 14.865 -12.247 8.873 1.00 92.69 92 GLU A C 1
ATOM 780 O O . GLU A 1 92 ? 15.385 -11.366 9.559 1.00 92.69 92 GLU A O 1
ATOM 785 N N . TYR A 1 93 ? 14.587 -12.081 7.577 1.00 91.56 93 TYR A N 1
ATOM 786 C CA . TYR A 1 93 ? 14.933 -10.877 6.827 1.00 91.56 93 TYR A CA 1
ATOM 787 C C . TYR A 1 93 ? 14.345 -9.609 7.463 1.00 91.56 93 TYR A C 1
ATOM 789 O O . TYR A 1 93 ? 15.013 -8.582 7.588 1.00 91.56 93 TYR A O 1
ATOM 797 N N . PHE A 1 94 ? 13.083 -9.673 7.899 1.00 92.44 94 PHE A N 1
ATOM 798 C CA . PHE A 1 94 ? 12.456 -8.561 8.604 1.00 92.44 94 PHE A CA 1
ATOM 799 C C . PHE A 1 94 ? 13.194 -8.222 9.906 1.00 92.44 94 PHE A C 1
ATOM 801 O O . PHE A 1 94 ? 13.440 -7.048 10.167 1.00 92.44 94 PHE A O 1
ATOM 808 N N . ARG A 1 95 ? 13.567 -9.218 10.718 1.00 91.44 95 ARG A N 1
ATOM 809 C CA . ARG A 1 95 ? 14.281 -8.979 11.984 1.00 91.44 95 ARG A CA 1
ATOM 810 C C . ARG A 1 95 ? 15.652 -8.351 11.754 1.00 91.44 95 ARG A C 1
ATOM 812 O O . ARG A 1 95 ? 15.993 -7.411 12.462 1.00 91.44 95 ARG A O 1
ATOM 819 N N . GLU A 1 96 ? 16.393 -8.825 10.759 1.00 90.69 96 GLU A N 1
ATOM 820 C CA . GLU A 1 96 ? 17.727 -8.315 10.431 1.00 90.69 96 GLU A CA 1
ATOM 821 C C . GLU A 1 96 ? 17.691 -6.854 9.958 1.00 90.69 96 GLU A C 1
ATOM 823 O O . GLU A 1 96 ? 18.475 -6.025 10.419 1.00 90.69 96 GLU A O 1
ATOM 828 N N . HIS A 1 97 ? 16.751 -6.517 9.070 1.00 86.75 97 HIS A N 1
ATOM 829 C CA . HIS A 1 97 ? 16.724 -5.206 8.417 1.00 86.75 97 HIS A CA 1
ATOM 830 C C . HIS A 1 97 ? 15.820 -4.171 9.095 1.00 86.75 97 HIS A C 1
ATOM 832 O O . HIS A 1 97 ? 16.063 -2.972 8.972 1.00 86.75 97 HIS A O 1
ATOM 838 N N . TYR A 1 98 ? 14.777 -4.612 9.798 1.00 88.12 98 TYR A N 1
ATOM 839 C CA . TYR A 1 98 ? 13.741 -3.746 10.370 1.00 88.12 98 TYR A CA 1
ATOM 840 C C . TYR A 1 98 ? 13.471 -4.012 11.859 1.00 88.12 98 TYR A C 1
ATOM 842 O O . TYR A 1 98 ? 12.766 -3.227 12.490 1.00 88.12 98 TYR A O 1
ATOM 850 N N . GLY A 1 99 ? 14.028 -5.079 12.445 1.00 80.44 99 GLY A N 1
ATOM 851 C CA . GLY A 1 99 ? 13.751 -5.493 13.827 1.00 80.44 99 GLY A CA 1
ATOM 852 C C . GLY A 1 99 ? 14.278 -4.547 14.908 1.00 80.44 99 GLY A C 1
ATOM 853 O O . GLY A 1 99 ? 13.819 -4.608 16.044 1.00 80.44 99 GLY A O 1
ATOM 854 N N . ASN A 1 100 ? 15.195 -3.642 14.558 1.00 76.62 100 ASN A N 1
ATOM 855 C CA . ASN A 1 100 ? 15.798 -2.687 15.492 1.00 76.62 100 ASN A CA 1
ATOM 856 C C . ASN A 1 100 ? 14.960 -1.409 15.704 1.00 76.62 100 ASN A C 1
ATOM 858 O O . ASN A 1 100 ? 15.388 -0.524 16.443 1.00 76.62 100 ASN A O 1
ATOM 862 N N . GLY A 1 101 ? 13.799 -1.274 15.052 1.00 74.31 101 GLY A N 1
ATOM 863 C CA . GLY A 1 101 ? 12.979 -0.063 15.119 1.00 74.31 101 GLY A CA 1
ATOM 864 C C . GLY A 1 101 ? 11.477 -0.325 15.214 1.00 74.31 101 GLY A C 1
ATOM 865 O O . GLY A 1 101 ? 10.967 -1.351 14.771 1.00 74.31 101 GLY A O 1
ATOM 866 N N . ASP A 1 102 ? 10.748 0.660 15.746 1.00 80.69 102 ASP A N 1
ATOM 867 C CA . ASP A 1 102 ? 9.281 0.665 15.810 1.00 80.69 102 ASP A CA 1
ATOM 868 C 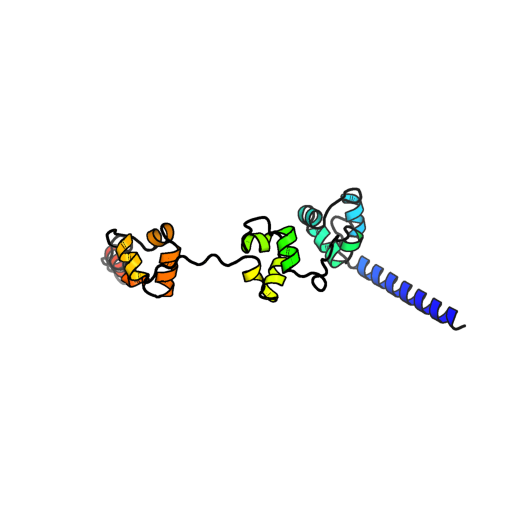C . ASP A 1 102 ? 8.666 0.997 14.438 1.00 80.69 102 ASP A C 1
ATOM 870 O O . ASP A 1 102 ? 8.034 2.040 14.236 1.00 80.69 102 ASP A O 1
ATOM 874 N N . ILE A 1 103 ? 8.852 0.111 13.459 1.00 90.38 103 ILE A N 1
ATOM 875 C CA . ILE A 1 103 ? 8.227 0.265 12.147 1.00 90.38 103 ILE A CA 1
ATOM 876 C C . ILE A 1 103 ? 6.756 -0.167 12.191 1.00 90.38 103 ILE A C 1
ATOM 878 O O . ILE A 1 103 ? 6.384 -1.238 12.671 1.00 90.38 103 ILE A O 1
ATOM 882 N N . THR A 1 104 ? 5.868 0.671 11.660 1.00 90.00 104 THR A N 1
ATOM 883 C CA . THR A 1 104 ? 4.458 0.307 11.477 1.00 90.00 104 THR A CA 1
ATOM 884 C C . THR A 1 104 ? 4.250 -0.460 10.175 1.00 90.00 104 THR A C 1
ATOM 886 O O . THR A 1 104 ? 4.966 -0.275 9.195 1.00 90.00 104 THR A O 1
ATOM 889 N N . ARG A 1 105 ? 3.178 -1.257 10.102 1.00 90.50 105 ARG A N 1
ATOM 890 C CA . ARG A 1 105 ? 2.782 -1.973 8.873 1.00 90.50 105 ARG A CA 1
ATOM 891 C C . ARG A 1 105 ? 2.685 -1.065 7.646 1.00 90.50 105 ARG A C 1
ATOM 893 O O . ARG A 1 105 ? 3.065 -1.467 6.552 1.00 90.50 105 ARG A O 1
ATOM 900 N N . SER A 1 106 ? 2.178 0.152 7.831 1.00 88.62 106 SER A N 1
ATOM 901 C CA . SER A 1 106 ? 2.040 1.132 6.753 1.00 88.62 106 SER A CA 1
ATOM 902 C C . SER A 1 106 ? 3.385 1.692 6.294 1.00 88.62 106 SER A C 1
ATOM 904 O O . SER A 1 106 ? 3.531 1.987 5.113 1.00 88.62 106 SER A O 1
ATOM 906 N N . GLN A 1 107 ? 4.352 1.852 7.203 1.00 89.50 107 GLN A N 1
ATOM 907 C CA . GLN A 1 107 ? 5.719 2.243 6.847 1.00 89.50 107 GLN A CA 1
ATOM 908 C C . GLN A 1 107 ? 6.419 1.102 6.111 1.00 89.50 107 GLN A C 1
ATOM 910 O O . GLN A 1 107 ? 6.894 1.323 5.003 1.00 89.50 107 GLN A O 1
ATOM 915 N N . LEU A 1 108 ? 6.339 -0.130 6.630 1.00 90.81 108 LEU A N 1
ATOM 916 C CA . LEU A 1 108 ? 6.902 -1.304 5.959 1.00 90.81 108 LEU A CA 1
ATOM 917 C C . LEU A 1 108 ? 6.344 -1.467 4.540 1.00 90.81 108 LEU A C 1
ATOM 919 O O . LEU A 1 108 ? 7.099 -1.679 3.604 1.00 90.81 108 LEU A O 1
ATOM 923 N N . SER A 1 109 ? 5.033 -1.297 4.344 1.00 91.44 109 SER A N 1
ATOM 924 C CA . SER A 1 109 ? 4.428 -1.376 3.008 1.00 91.44 109 SER A CA 1
ATOM 925 C C . SER A 1 109 ? 4.919 -0.296 2.038 1.00 91.44 109 SER A C 1
ATOM 927 O O . SER A 1 109 ? 4.830 -0.509 0.829 1.00 91.44 109 SER A O 1
ATOM 929 N N . LYS A 1 110 ? 5.351 0.869 2.537 1.00 87.25 110 LYS A N 1
ATOM 930 C CA . LYS A 1 110 ? 5.879 1.962 1.708 1.00 87.25 110 LYS A CA 1
ATOM 931 C C . LYS A 1 110 ? 7.358 1.766 1.396 1.00 87.25 110 LYS A C 1
ATOM 933 O O . LYS A 1 110 ? 7.775 2.087 0.290 1.00 87.25 110 LYS A O 1
ATOM 938 N N . GLU A 1 111 ? 8.119 1.267 2.362 1.00 86.06 111 GLU A N 1
ATOM 939 C CA . GLU A 1 111 ? 9.565 1.069 2.245 1.00 86.06 111 GLU A CA 1
ATOM 940 C C . GLU A 1 111 ? 9.912 -0.230 1.510 1.00 86.06 111 GLU A C 1
ATOM 942 O O . GLU A 1 111 ? 10.731 -0.214 0.595 1.00 86.06 111 GLU A O 1
ATOM 947 N N . ASP A 1 112 ? 9.247 -1.341 1.840 1.00 87.81 112 ASP A N 1
ATOM 948 C CA . ASP A 1 112 ? 9.397 -2.622 1.150 1.00 87.81 112 ASP A CA 1
ATOM 949 C C . ASP A 1 112 ? 8.043 -3.315 0.952 1.00 87.81 112 ASP A C 1
ATOM 951 O O . ASP A 1 112 ? 7.601 -4.194 1.702 1.00 87.81 112 ASP A O 1
ATOM 955 N N . GLN A 1 113 ? 7.384 -2.931 -0.140 1.00 89.31 113 GLN A N 1
ATOM 956 C CA . GLN A 1 113 ? 6.101 -3.495 -0.542 1.00 89.31 113 GLN A CA 1
ATOM 957 C C . GLN A 1 113 ? 6.170 -5.011 -0.803 1.00 89.31 113 GLN A C 1
ATOM 959 O O . GLN A 1 113 ? 5.171 -5.708 -0.605 1.00 89.31 113 GLN A O 1
ATOM 964 N N . ARG A 1 114 ? 7.320 -5.542 -1.249 1.00 89.38 114 ARG A N 1
ATOM 965 C CA . ARG A 1 114 ? 7.456 -6.971 -1.581 1.00 89.38 114 ARG A CA 1
ATOM 966 C C . ARG A 1 114 ? 7.550 -7.802 -0.307 1.00 89.38 114 ARG A C 1
ATOM 968 O O . ARG A 1 114 ? 6.827 -8.791 -0.196 1.00 89.38 114 ARG A O 1
ATOM 975 N N . LEU A 1 115 ? 8.360 -7.364 0.656 1.00 91.25 115 LEU A N 1
ATOM 976 C CA . LEU A 1 115 ? 8.447 -7.983 1.978 1.00 91.25 115 LEU A CA 1
ATOM 977 C C . LEU A 1 115 ? 7.101 -7.918 2.707 1.00 91.25 115 LEU A C 1
ATOM 979 O O . LEU A 1 115 ? 6.613 -8.941 3.183 1.00 91.25 115 LEU A O 1
ATOM 983 N N . TYR A 1 116 ? 6.456 -6.745 2.723 1.00 93.12 116 TYR A N 1
ATOM 984 C CA . TYR A 1 116 ? 5.117 -6.583 3.298 1.00 93.12 116 TYR A CA 1
ATOM 985 C C . TYR A 1 116 ? 4.108 -7.556 2.674 1.00 93.12 116 TYR A C 1
ATOM 987 O O . TYR A 1 116 ? 3.389 -8.258 3.386 1.00 93.12 116 TYR A O 1
ATOM 995 N N . GLY A 1 117 ? 4.071 -7.622 1.338 1.00 91.19 117 GLY A N 1
ATOM 996 C CA . GLY A 1 117 ? 3.178 -8.518 0.610 1.00 91.19 117 GLY A CA 1
ATOM 997 C C . GLY A 1 117 ? 3.448 -9.992 0.913 1.00 91.19 117 GLY A C 1
ATOM 998 O O . GLY A 1 117 ? 2.502 -10.768 1.047 1.00 91.19 117 GLY A O 1
ATOM 999 N N . ARG A 1 118 ? 4.720 -10.376 1.076 1.00 91.38 118 ARG A N 1
ATOM 1000 C CA . ARG A 1 118 ? 5.100 -11.749 1.416 1.00 91.38 118 ARG A CA 1
ATOM 1001 C C . ARG A 1 118 ? 4.699 -12.119 2.841 1.00 91.38 118 ARG A C 1
ATOM 1003 O O . ARG A 1 118 ? 4.000 -13.108 3.022 1.00 91.38 118 ARG A O 1
ATOM 1010 N N . LEU A 1 119 ? 5.045 -11.290 3.825 1.00 92.88 119 LEU A N 1
ATOM 1011 C CA . LEU A 1 119 ? 4.648 -11.486 5.224 1.00 92.88 119 LEU A CA 1
ATOM 1012 C C . LEU A 1 119 ? 3.124 -11.549 5.390 1.00 92.88 119 LEU A C 1
ATOM 1014 O O . LEU A 1 119 ? 2.625 -12.296 6.228 1.00 92.88 119 LEU A O 1
ATOM 1018 N N . LEU A 1 120 ? 2.374 -10.774 4.600 1.00 92.81 120 LEU A N 1
ATOM 1019 C CA . LEU A 1 120 ? 0.914 -10.830 4.588 1.00 92.81 120 LEU A CA 1
ATOM 1020 C C . LEU A 1 120 ? 0.403 -12.156 4.013 1.00 92.81 120 LEU A C 1
ATOM 1022 O O . LEU A 1 120 ? -0.471 -12.775 4.615 1.00 92.81 120 LEU A O 1
ATOM 1026 N N . LYS A 1 121 ? 0.943 -12.587 2.867 1.00 91.38 121 LYS A N 1
ATOM 1027 C CA . LYS A 1 121 ? 0.554 -13.837 2.198 1.00 91.38 121 LYS A CA 1
ATOM 1028 C C . LYS A 1 121 ? 0.842 -15.065 3.064 1.00 91.38 121 LYS A C 1
ATOM 1030 O O . LYS A 1 121 ? 0.028 -15.981 3.099 1.00 91.38 121 LYS A O 1
ATOM 1035 N N . ASP A 1 122 ? 1.961 -15.041 3.778 1.00 91.00 122 ASP A N 1
ATOM 1036 C CA . ASP A 1 122 ? 2.420 -16.146 4.619 1.00 91.00 122 ASP A CA 1
ATOM 1037 C C . ASP A 1 122 ? 1.816 -16.085 6.041 1.00 91.00 122 ASP A C 1
ATOM 1039 O O . ASP A 1 122 ? 2.095 -16.942 6.874 1.00 91.00 122 ASP A O 1
ATOM 1043 N N . GLY A 1 123 ? 0.988 -15.076 6.353 1.00 90.38 123 GLY A N 1
ATOM 1044 C CA . GLY A 1 123 ? 0.354 -14.918 7.671 1.00 90.38 123 GLY A CA 1
ATOM 1045 C C . GLY A 1 123 ? 1.307 -14.493 8.800 1.00 90.38 123 GLY A C 1
ATOM 1046 O O . GLY A 1 123 ? 0.926 -14.482 9.968 1.00 90.38 123 GLY A O 1
ATOM 1047 N N . LEU A 1 124 ? 2.537 -14.099 8.466 1.00 93.81 124 LEU A N 1
ATOM 1048 C CA . LEU A 1 124 ? 3.608 -13.746 9.406 1.00 93.81 124 LEU A CA 1
ATOM 1049 C C . LEU A 1 124 ? 3.588 -12.270 9.827 1.00 93.81 124 LEU A C 1
ATOM 1051 O O . LEU A 1 124 ? 4.325 -11.861 10.721 1.00 93.81 124 LEU A O 1
ATOM 1055 N N . LEU A 1 125 ? 2.727 -11.454 9.216 1.00 90.62 125 LEU A N 1
ATOM 1056 C CA . LEU A 1 125 ? 2.653 -10.013 9.468 1.00 90.62 125 LEU A CA 1
ATOM 1057 C C . LEU A 1 125 ? 2.354 -9.665 10.939 1.00 90.62 125 LEU A C 1
ATOM 1059 O O . LEU A 1 125 ? 2.802 -8.634 11.434 1.00 90.62 125 LEU A O 1
ATOM 1063 N N . ASP A 1 126 ? 1.584 -10.509 11.631 1.00 89.12 126 ASP A N 1
ATOM 1064 C CA . ASP A 1 126 ? 1.262 -10.344 13.052 1.00 89.12 126 ASP A CA 1
ATOM 1065 C C . ASP A 1 126 ? 2.450 -10.687 13.964 1.00 89.12 126 ASP A C 1
ATOM 1067 O O . ASP A 1 126 ? 2.595 -10.054 15.008 1.00 89.12 126 ASP A O 1
ATOM 1071 N N . GLN A 1 127 ? 3.322 -11.610 13.542 1.00 89.06 127 GLN A N 1
ATOM 1072 C CA . GLN A 1 127 ? 4.570 -11.936 14.240 1.00 89.06 127 GLN A CA 1
ATOM 1073 C C . GLN A 1 127 ? 5.649 -10.875 14.001 1.00 89.06 127 GLN A C 1
ATOM 1075 O O . GLN A 1 127 ? 6.384 -10.532 14.919 1.00 89.06 127 GLN A O 1
ATOM 1080 N N . ALA A 1 128 ? 5.733 -10.348 12.775 1.00 89.25 128 ALA A N 1
ATOM 1081 C CA . ALA A 1 128 ? 6.697 -9.316 12.408 1.00 89.25 128 ALA A CA 1
ATOM 1082 C C . ALA A 1 128 ? 6.348 -7.958 13.039 1.00 89.25 128 ALA A C 1
ATOM 1084 O O . ALA A 1 128 ? 7.178 -7.334 13.689 1.00 89.25 128 ALA A O 1
ATOM 1085 N N . ILE A 1 129 ? 5.104 -7.495 12.865 1.00 89.88 129 ILE A N 1
ATOM 1086 C CA . ILE A 1 129 ? 4.639 -6.203 13.384 1.00 89.88 129 ILE A CA 1
ATOM 1087 C C . ILE A 1 129 ? 3.256 -6.395 14.009 1.00 89.88 129 ILE A C 1
ATOM 1089 O O . ILE A 1 129 ? 2.253 -6.275 13.294 1.00 89.88 129 ILE A O 1
ATOM 1093 N N . PRO A 1 130 ? 3.143 -6.652 15.322 1.00 84.94 130 PRO A N 1
ATOM 1094 C CA . PRO A 1 130 ? 1.859 -6.857 15.985 1.00 84.94 130 PRO A CA 1
ATOM 1095 C C . PRO A 1 130 ? 0.872 -5.707 15.735 1.00 84.94 130 PRO A C 1
ATOM 1097 O O . PRO A 1 130 ? 1.240 -4.528 15.732 1.00 84.94 130 PRO A O 1
ATOM 1100 N N . LYS A 1 131 ? -0.418 -6.017 15.531 1.00 78.62 131 LYS A N 1
ATOM 1101 C CA . LYS A 1 131 ? -1.441 -4.960 15.487 1.00 78.62 131 LYS A CA 1
ATOM 1102 C C . LYS A 1 131 ? -1.510 -4.321 16.869 1.00 78.62 131 LYS A C 1
ATOM 1104 O O . LYS A 1 131 ? -1.794 -5.004 17.851 1.00 78.62 131 LYS A O 1
ATOM 1109 N N . LYS A 1 132 ? -1.335 -2.999 16.947 1.00 69.75 132 LYS A N 1
ATOM 1110 C CA . LYS A 1 132 ? -1.693 -2.258 18.161 1.00 69.75 132 LYS A CA 1
ATOM 1111 C C . LYS A 1 132 ? -3.169 -2.535 18.449 1.00 69.75 132 LYS A C 1
ATOM 1113 O O . LYS A 1 132 ? -4.018 -2.251 17.599 1.00 69.75 132 LYS A O 1
ATOM 1118 N N . LYS A 1 133 ? -3.467 -3.113 19.620 1.00 62.69 133 LYS A N 1
ATOM 1119 C CA . LYS A 1 133 ? -4.847 -3.338 20.064 1.00 62.69 133 LYS A CA 1
ATOM 1120 C C . LYS A 1 133 ? -5.597 -2.006 19.971 1.00 62.69 133 LYS A C 1
ATOM 1122 O O . LYS A 1 133 ? -5.071 -0.954 20.349 1.00 62.69 133 LYS A O 1
ATOM 1127 N N . SER A 1 134 ? -6.803 -2.026 19.404 1.00 61.81 134 SER A N 1
ATOM 1128 C CA . SER A 1 134 ? -7.680 -0.862 19.525 1.00 61.81 134 SER A CA 1
ATOM 1129 C C . SER A 1 134 ? -7.927 -0.615 21.011 1.00 61.81 134 SER A C 1
ATOM 1131 O O . SER A 1 134 ? -8.018 -1.574 21.773 1.00 61.81 134 SER A O 1
ATOM 1133 N N . ARG A 1 135 ? -8.027 0.657 21.417 1.00 66.81 135 ARG A N 1
ATOM 1134 C CA . ARG A 1 135 ? -8.511 0.982 22.763 1.00 66.81 135 ARG A CA 1
ATOM 1135 C C . ARG A 1 135 ? -9.889 0.338 22.895 1.00 66.81 135 ARG A C 1
ATOM 1137 O O . ARG A 1 135 ? -10.733 0.555 22.020 1.00 66.81 135 ARG A O 1
ATOM 1144 N N . ASP A 1 136 ? -10.053 -0.491 23.916 1.00 71.50 136 ASP A N 1
ATOM 1145 C CA . ASP A 1 136 ? -11.359 -1.013 24.270 1.00 71.50 136 ASP A CA 1
ATOM 1146 C C . ASP A 1 136 ? -12.101 0.078 25.038 1.00 71.50 136 ASP A C 1
ATOM 1148 O O . ASP A 1 136 ? -11.539 0.696 25.941 1.00 71.50 136 ASP A O 1
ATOM 1152 N N . PHE A 1 137 ? -13.316 0.374 24.596 1.00 71.25 137 PHE A N 1
ATOM 1153 C CA . PHE A 1 137 ? -14.191 1.348 25.246 1.00 71.25 137 PHE A CA 1
ATOM 1154 C C . PHE A 1 137 ? -15.181 0.654 26.190 1.00 71.25 137 PHE A C 1
ATOM 1156 O O . PHE A 1 137 ? -15.990 1.346 26.790 1.00 71.25 137 PHE A O 1
ATOM 1163 N N . GLY A 1 138 ? -15.163 -0.685 26.283 1.00 82.81 138 GLY A N 1
ATOM 1164 C CA . GLY A 1 138 ? -16.266 -1.430 26.884 1.00 82.81 138 GLY A CA 1
ATOM 1165 C C . GLY A 1 138 ? -17.550 -1.174 26.094 1.00 82.81 138 GLY A C 1
ATOM 1166 O O . GLY A 1 138 ? -17.521 -1.220 24.851 1.00 82.81 138 GLY A O 1
ATOM 1167 N N . ASP A 1 139 ? -18.632 -0.847 26.807 1.00 86.50 139 ASP A N 1
ATOM 1168 C CA . ASP A 1 139 ? -19.875 -0.334 26.227 1.00 86.50 139 ASP A CA 1
ATOM 1169 C C . ASP A 1 139 ? -19.676 1.113 25.714 1.00 86.50 139 ASP A C 1
ATOM 1171 O O . ASP A 1 139 ? -19.464 2.044 26.500 1.00 86.50 139 ASP A O 1
ATOM 1175 N N . PRO A 1 140 ? -19.748 1.347 24.388 1.00 88.44 140 PRO A N 1
ATOM 1176 C CA . PRO A 1 140 ? -19.568 2.678 23.808 1.00 88.44 140 PRO A CA 1
ATOM 1177 C C . PRO A 1 140 ? -20.586 3.716 24.287 1.00 88.44 140 PRO A C 1
ATOM 1179 O O . PRO A 1 140 ? -20.261 4.906 24.293 1.00 88.44 140 PRO A O 1
ATOM 1182 N N . LEU A 1 141 ? -21.807 3.298 24.645 1.00 88.81 141 LEU A N 1
ATOM 1183 C CA . LEU A 1 141 ? -22.853 4.190 25.154 1.00 88.81 141 LEU A CA 1
ATOM 1184 C C . LEU A 1 141 ? -22.504 4.706 26.543 1.00 88.81 141 LEU A C 1
ATOM 1186 O O . LEU A 1 141 ? -22.608 5.906 26.797 1.00 88.81 141 LEU A O 1
ATOM 1190 N N . GLU A 1 142 ? -22.103 3.800 27.429 1.00 90.62 142 GLU A N 1
ATOM 1191 C CA . GLU A 1 142 ? -21.721 4.123 28.801 1.00 90.62 142 GLU A CA 1
ATOM 1192 C C . GLU A 1 142 ? -20.509 5.055 28.809 1.00 90.62 142 GLU A C 1
ATOM 1194 O O . GLU A 1 142 ? -20.573 6.146 29.378 1.00 90.62 142 GLU A O 1
ATOM 1199 N N . TYR A 1 143 ? -19.479 4.710 28.030 1.00 91.00 143 TYR A N 1
ATOM 1200 C CA . TYR A 1 143 ? -18.298 5.551 27.855 1.00 91.00 143 TYR A CA 1
ATOM 1201 C C . TYR A 1 143 ? -18.655 6.952 27.337 1.00 91.00 143 TYR A C 1
ATOM 1203 O O . TYR A 1 143 ? -18.100 7.958 27.784 1.00 91.00 143 TYR A O 1
ATOM 1211 N N . PHE A 1 144 ? -19.585 7.049 26.379 1.00 90.25 144 PHE A N 1
ATOM 1212 C CA . PHE A 1 144 ? -20.023 8.349 25.880 1.00 90.25 144 PHE A CA 1
ATOM 1213 C C . PHE A 1 144 ? -20.720 9.170 26.970 1.00 90.25 144 PHE A C 1
ATOM 1215 O O . PHE A 1 144 ? -20.421 10.353 27.119 1.00 90.25 144 PHE A O 1
ATOM 1222 N N . LYS A 1 145 ? -21.628 8.562 27.740 1.00 89.25 145 LYS A N 1
ATOM 1223 C CA . LYS A 1 145 ? -22.358 9.248 28.815 1.00 89.25 145 LYS A CA 1
ATOM 1224 C C . LYS A 1 145 ? -21.416 9.751 29.906 1.00 89.25 145 LYS A C 1
ATOM 1226 O O . LYS A 1 145 ? -21.538 10.902 30.307 1.00 89.25 145 LYS A O 1
ATOM 1231 N N . GLU A 1 146 ? -20.454 8.936 30.321 1.00 90.31 146 GLU A N 1
ATOM 1232 C CA . GLU A 1 146 ? -19.489 9.295 31.364 1.00 90.31 146 GLU A CA 1
ATOM 1233 C C . GLU A 1 146 ? -18.577 10.457 30.940 1.00 90.31 146 GLU A C 1
ATOM 1235 O O . GLU A 1 146 ? -18.376 11.409 31.693 1.00 90.31 146 GLU A O 1
ATOM 1240 N N . HIS A 1 147 ? -18.051 10.416 29.712 1.00 87.88 147 HIS A N 1
ATOM 1241 C CA . HIS A 1 147 ? -17.053 11.389 29.258 1.00 87.88 147 HIS A CA 1
ATOM 1242 C C . HIS A 1 147 ? -17.630 12.615 28.540 1.00 87.88 147 HIS A C 1
ATOM 1244 O O . HIS A 1 147 ? -16.978 13.659 28.490 1.00 87.88 147 HIS A O 1
ATOM 1250 N N . TYR A 1 148 ? -18.825 12.501 27.959 1.00 88.25 148 TYR A N 1
ATOM 1251 C CA . TYR A 1 148 ? -19.418 13.532 27.104 1.00 88.25 148 TYR A CA 1
ATOM 1252 C C . TYR A 1 148 ? -20.880 13.857 27.440 1.00 88.25 148 TYR A C 1
ATOM 1254 O O . TYR A 1 148 ? -21.396 14.839 26.911 1.00 88.25 148 TYR A O 1
ATOM 1262 N N . GLY A 1 149 ? -21.546 13.101 28.322 1.00 82.19 149 GLY A N 1
ATOM 1263 C CA . GLY A 1 149 ? -22.983 13.238 28.601 1.00 82.19 149 GLY A CA 1
ATOM 1264 C C . GLY A 1 149 ? -23.407 14.598 29.164 1.00 82.19 149 GLY A C 1
ATOM 1265 O O . GLY A 1 149 ? -24.548 15.009 28.981 1.00 82.19 149 GLY A O 1
ATOM 1266 N N . ASN A 1 150 ? -22.477 15.336 29.773 1.00 80.81 150 ASN A N 1
ATOM 1267 C CA . ASN A 1 150 ? -22.742 16.642 30.386 1.00 80.81 150 ASN A CA 1
ATOM 1268 C C . ASN A 1 150 ? -22.605 17.809 29.390 1.00 80.81 150 ASN A C 1
ATOM 1270 O O . ASN A 1 150 ? -22.734 18.971 29.774 1.00 80.81 150 ASN A O 1
ATOM 1274 N N . ARG A 1 151 ? -22.266 17.527 28.124 1.00 80.62 151 ARG A N 1
ATOM 1275 C CA . ARG A 1 151 ? -21.941 18.535 27.112 1.00 80.62 151 ARG A CA 1
ATOM 1276 C C . ARG A 1 151 ? -22.847 18.385 25.899 1.00 80.62 151 ARG A C 1
ATOM 1278 O O . ARG A 1 151 ? -22.914 17.322 25.289 1.00 80.62 151 ARG A O 1
ATOM 1285 N N . GLU A 1 152 ? -23.446 19.488 25.460 1.00 77.75 152 GLU A N 1
ATOM 1286 C CA . GLU A 1 152 ? -24.057 19.529 24.134 1.00 77.75 152 GLU A CA 1
ATOM 1287 C C . GLU A 1 152 ? -22.971 19.390 23.060 1.00 77.75 152 GLU A C 1
ATOM 1289 O O . GLU A 1 152 ? -22.124 20.269 22.879 1.00 77.75 152 GLU A O 1
ATOM 1294 N N . MET A 1 153 ? -22.980 18.268 22.342 1.00 81.56 153 MET A N 1
ATOM 1295 C CA . MET A 1 153 ? -21.983 17.962 21.321 1.00 81.56 153 MET A CA 1
ATOM 1296 C C . MET A 1 153 ? -22.644 17.522 20.018 1.00 81.56 153 MET A C 1
ATOM 1298 O O . MET A 1 153 ? -23.573 16.722 20.001 1.00 81.56 153 MET A O 1
ATOM 1302 N N . ARG A 1 154 ? -22.130 18.013 18.886 1.00 85.75 154 ARG A N 1
ATOM 1303 C CA . ARG A 1 154 ? -22.528 17.556 17.546 1.00 85.75 154 ARG A CA 1
ATOM 1304 C C . ARG A 1 154 ? -21.688 16.358 17.108 1.00 85.75 154 ARG A C 1
ATOM 1306 O O . ARG A 1 154 ? -20.506 16.268 17.430 1.00 85.75 154 ARG A O 1
ATOM 1313 N N . ARG A 1 155 ? -22.236 15.510 16.229 1.00 86.38 155 ARG A N 1
ATOM 1314 C CA . ARG A 1 155 ? -21.524 14.357 15.631 1.00 86.38 155 ARG A CA 1
ATOM 1315 C C . ARG A 1 155 ? -20.150 14.730 15.066 1.00 86.38 155 ARG A C 1
ATOM 1317 O O . ARG A 1 155 ? -19.180 13.998 15.236 1.00 86.38 155 ARG A O 1
ATOM 1324 N N . GLY A 1 156 ? -20.060 15.890 14.411 1.00 84.75 156 GLY A N 1
ATOM 1325 C CA . GLY A 1 156 ? -18.808 16.408 13.856 1.00 84.75 156 GLY A CA 1
ATOM 1326 C C . GLY A 1 156 ? -17.764 16.790 14.913 1.00 84.75 156 GLY A C 1
ATOM 1327 O O . GLY A 1 156 ? -16.574 16.637 14.654 1.00 84.75 156 GLY A O 1
ATOM 1328 N N . GLN A 1 157 ? -18.190 17.245 16.094 1.00 87.12 157 GLN A N 1
ATOM 1329 C CA . GLN A 1 157 ? -17.298 17.527 17.223 1.00 87.12 157 GLN A CA 1
ATOM 1330 C C . GLN A 1 157 ? -16.806 16.221 17.853 1.00 87.12 157 GLN A C 1
ATOM 1332 O O . GLN A 1 157 ? -15.598 16.050 17.983 1.00 87.12 157 GLN A O 1
ATOM 1337 N N . LEU A 1 158 ? -17.699 15.248 18.085 1.00 89.25 158 LEU A N 1
ATOM 1338 C CA . LEU A 1 158 ? -17.315 13.918 18.578 1.00 89.25 158 LEU A CA 1
ATOM 1339 C C . LEU A 1 158 ? -16.305 13.238 17.646 1.00 89.25 158 LEU A C 1
ATOM 1341 O O . LEU A 1 158 ? -15.315 12.673 18.097 1.00 89.25 158 LEU A O 1
ATOM 1345 N N . LYS A 1 159 ? -16.509 13.333 16.327 1.00 90.25 159 LYS A N 1
ATOM 1346 C CA . LYS A 1 159 ? -15.573 12.787 15.336 1.00 90.25 159 LYS A CA 1
ATOM 1347 C C . LYS A 1 159 ? -14.185 13.435 15.413 1.00 90.25 159 LYS A C 1
ATOM 1349 O O . LYS A 1 159 ? -13.201 12.746 15.157 1.00 90.25 159 LYS A O 1
ATOM 1354 N N . LYS A 1 160 ? -14.107 14.736 15.716 1.00 89.94 160 LYS A N 1
ATOM 1355 C CA . LYS A 1 160 ? -12.838 15.467 15.848 1.00 89.94 160 LYS A CA 1
ATOM 1356 C C . LYS A 1 160 ? -12.129 15.143 17.163 1.00 89.94 160 LYS A C 1
ATOM 1358 O O . LYS A 1 160 ? -10.930 14.906 17.139 1.00 89.94 160 LYS A O 1
ATOM 1363 N N . GLU A 1 161 ? -12.860 15.112 18.276 1.00 89.00 161 GLU A N 1
ATOM 1364 C CA . GLU A 1 161 ? -12.287 14.857 19.605 1.00 89.00 161 GLU A CA 1
ATOM 1365 C C . GLU A 1 161 ? -11.956 13.372 19.820 1.00 89.00 161 GLU A C 1
ATOM 1367 O O . GLU A 1 161 ? -10.903 13.036 20.356 1.00 89.00 161 GLU A O 1
ATOM 1372 N N . ASN A 1 162 ? -12.824 12.461 19.370 1.00 88.56 162 ASN A N 1
ATOM 1373 C CA . ASN A 1 162 ? -12.645 11.022 19.528 1.00 88.56 162 ASN A CA 1
ATOM 1374 C C . ASN A 1 162 ? -13.198 10.249 18.324 1.00 88.56 162 ASN A C 1
ATOM 1376 O O . ASN A 1 162 ? -14.258 9.615 18.356 1.00 88.56 162 ASN A O 1
ATOM 1380 N N . GLN A 1 163 ? -12.419 10.264 17.240 1.00 89.12 163 GLN A N 1
ATOM 1381 C CA . GLN A 1 163 ? -12.761 9.581 15.992 1.00 89.12 163 GLN A CA 1
ATOM 1382 C C . GLN A 1 163 ? -13.043 8.085 16.192 1.00 89.12 163 GLN A C 1
ATOM 1384 O O . GLN A 1 163 ? -13.904 7.526 15.515 1.00 89.12 163 GLN A O 1
ATOM 1389 N N . ARG A 1 164 ? -12.326 7.426 17.111 1.00 88.69 164 ARG A N 1
ATOM 1390 C CA . ARG A 1 164 ? -12.483 5.989 17.369 1.00 88.69 164 ARG A CA 1
ATOM 1391 C C . ARG A 1 164 ? -13.842 5.670 17.989 1.00 88.69 164 ARG A C 1
ATOM 1393 O O . ARG A 1 164 ? -14.523 4.781 17.482 1.00 88.69 164 ARG A O 1
ATOM 1400 N N . LEU A 1 165 ? -14.247 6.418 19.016 1.00 90.00 165 LEU A N 1
ATOM 1401 C CA . LEU A 1 165 ? -15.561 6.275 19.644 1.00 90.00 165 LEU A CA 1
ATOM 1402 C C . LEU A 1 165 ? -16.687 6.589 18.650 1.00 90.00 165 LEU A C 1
ATOM 1404 O O . LEU A 1 165 ? -17.611 5.794 18.511 1.00 90.00 165 LEU A O 1
ATOM 1408 N N . TYR A 1 166 ? -16.557 7.676 17.877 1.00 91.50 166 TYR A N 1
ATOM 1409 C CA . TYR A 1 166 ? -17.510 8.017 16.812 1.00 91.50 166 TYR A CA 1
ATOM 1410 C C . TYR A 1 166 ? -17.697 6.867 15.810 1.00 91.50 166 TYR A C 1
ATOM 1412 O O . TYR A 1 166 ? -18.823 6.513 15.466 1.00 91.50 166 TYR A O 1
ATOM 1420 N N . VAL A 1 167 ? -16.599 6.265 15.336 1.00 90.38 167 VAL A N 1
ATOM 1421 C CA . VAL A 1 167 ? -16.660 5.142 14.388 1.00 90.38 167 VAL A CA 1
ATOM 1422 C C . VAL A 1 167 ? -17.297 3.906 15.025 1.00 90.38 167 VAL A C 1
ATOM 1424 O O . VAL A 1 167 ? -18.055 3.224 14.337 1.00 90.38 167 VAL A O 1
ATOM 1427 N N . LYS A 1 168 ? -17.022 3.618 16.306 1.00 90.00 168 LYS A N 1
ATOM 1428 C CA . LYS A 1 168 ? -17.617 2.480 17.027 1.00 90.00 168 LYS A CA 1
ATOM 1429 C C . LYS A 1 168 ? -19.134 2.658 17.176 1.00 90.00 168 LYS A C 1
ATOM 1431 O O . LYS A 1 168 ? -19.883 1.841 16.652 1.00 90.00 168 LYS A O 1
ATOM 1436 N N . LEU A 1 169 ? -19.579 3.796 17.716 1.00 90.06 169 LEU A N 1
ATOM 1437 C CA . LEU A 1 169 ? -21.000 4.159 17.831 1.00 90.06 169 LEU A CA 1
ATOM 1438 C C . LEU A 1 169 ? -21.723 4.148 16.476 1.00 90.06 169 LEU A C 1
ATOM 1440 O O . LEU A 1 169 ? -22.871 3.724 16.390 1.00 90.06 169 LEU A O 1
ATOM 1444 N N . LYS A 1 170 ? -21.057 4.590 15.397 1.00 90.06 170 LYS A N 1
ATOM 1445 C CA . LYS A 1 170 ? -21.625 4.548 14.041 1.00 90.06 170 LYS A CA 1
ATOM 1446 C C . LYS A 1 170 ? -21.833 3.120 13.550 1.00 90.06 170 LYS A C 1
ATOM 1448 O O . LYS A 1 170 ? -22.870 2.830 12.966 1.00 90.06 170 LYS A O 1
ATOM 1453 N N . LYS A 1 171 ? -20.832 2.255 13.732 1.00 88.38 171 LYS A N 1
ATOM 1454 C CA . LYS A 1 171 ? -20.897 0.852 13.301 1.00 88.38 171 LYS A CA 1
ATOM 1455 C C . LYS A 1 171 ? -21.966 0.071 14.055 1.00 88.38 171 LYS A C 1
ATOM 1457 O O . LYS A 1 171 ? -22.587 -0.798 13.462 1.00 88.38 171 LYS A O 1
ATOM 1462 N N . GLU A 1 172 ? -22.169 0.401 15.324 1.00 89.38 172 GLU A N 1
ATOM 1463 C CA . GLU A 1 172 ? -23.158 -0.244 16.191 1.00 89.38 172 GLU A CA 1
ATOM 1464 C C . GLU A 1 172 ? -24.555 0.404 16.098 1.00 89.38 172 GLU A C 1
ATOM 1466 O O . GLU A 1 172 ? -25.484 -0.050 16.752 1.00 89.38 172 GLU A O 1
ATOM 1471 N N . GLY A 1 173 ? -24.736 1.452 15.281 1.00 88.44 173 GLY A N 1
ATOM 1472 C CA . GLY A 1 173 ? -26.036 2.117 15.106 1.00 88.44 173 GLY A CA 1
ATOM 1473 C C . GLY A 1 173 ? -26.495 2.944 16.315 1.00 88.44 173 GLY A C 1
ATOM 1474 O O . GLY A 1 173 ? -27.665 3.293 16.422 1.00 88.44 173 GLY A O 1
ATOM 1475 N N . LEU A 1 174 ? -25.581 3.284 17.224 1.00 90.94 174 LEU A N 1
ATOM 1476 C CA . LEU A 1 174 ? -25.875 3.955 18.496 1.00 90.94 174 LEU A CA 1
ATOM 1477 C C . LEU A 1 174 ? -25.772 5.483 18.407 1.00 90.94 174 LEU A C 1
ATOM 1479 O O . LEU A 1 174 ? -26.090 6.181 19.366 1.00 90.94 174 LEU A O 1
ATOM 1483 N N . LEU A 1 175 ? -25.334 6.026 17.262 1.00 86.56 175 LEU A N 1
ATOM 1484 C CA . LEU A 1 175 ? -25.130 7.468 17.082 1.00 86.56 175 LEU A CA 1
ATOM 1485 C C . LEU A 1 175 ? -26.392 8.296 17.328 1.00 86.56 175 LEU A C 1
ATOM 1487 O O . LEU A 1 175 ? -26.276 9.377 17.893 1.00 86.56 175 LEU A O 1
ATOM 1491 N N . ASP A 1 176 ? -27.568 7.822 16.916 1.00 84.06 176 ASP A N 1
ATOM 1492 C CA . ASP A 1 176 ? -28.830 8.540 17.132 1.00 84.06 176 ASP A CA 1
ATOM 1493 C C . ASP A 1 176 ? -29.230 8.597 18.610 1.00 84.06 176 ASP A C 1
ATOM 1495 O O . ASP A 1 176 ? -29.837 9.574 19.035 1.00 84.06 176 ASP A O 1
ATOM 1499 N N . GLN A 1 177 ? -28.831 7.599 19.405 1.00 84.00 177 GLN A N 1
ATOM 1500 C CA . GLN A 1 177 ? -29.125 7.549 20.839 1.00 84.00 177 GLN A CA 1
ATOM 1501 C C . GLN A 1 177 ? -28.273 8.539 21.640 1.00 84.00 177 GLN A C 1
ATOM 1503 O O . GLN A 1 177 ? -28.731 9.076 22.644 1.00 84.00 177 GLN A O 1
ATOM 1508 N N . VAL A 1 178 ? -27.029 8.773 21.211 1.00 84.88 178 VAL A N 1
ATOM 1509 C CA . VAL A 1 178 ? -26.096 9.674 21.908 1.00 84.88 178 VAL A CA 1
ATOM 1510 C C . VAL A 1 178 ? -26.115 11.097 21.366 1.00 84.88 178 VAL A C 1
ATOM 1512 O O . VAL A 1 178 ? -25.987 12.054 22.122 1.00 84.88 178 VAL A O 1
ATOM 1515 N N . ILE A 1 179 ? -26.240 11.248 20.046 1.00 83.81 179 ILE A N 1
ATOM 1516 C CA . ILE A 1 179 ? -26.270 12.530 19.346 1.00 83.81 179 ILE A CA 1
ATOM 1517 C C . ILE A 1 179 ? -27.274 12.394 18.193 1.00 83.81 179 ILE A C 1
ATOM 1519 O O . ILE A 1 179 ? -26.868 12.080 17.057 1.00 83.81 179 ILE A O 1
ATOM 1523 N N . PRO A 1 180 ? -28.575 12.614 18.463 1.00 76.38 180 PRO A N 1
ATOM 1524 C CA . PRO A 1 180 ? -29.598 12.553 17.433 1.00 76.38 180 PRO A CA 1
ATOM 1525 C C . PRO A 1 180 ? -29.238 13.507 16.298 1.00 76.38 180 PRO A C 1
ATOM 1527 O O . PRO A 1 180 ? -28.792 14.642 16.512 1.00 76.38 180 PRO A O 1
ATOM 1530 N N . GLU A 1 181 ? -29.373 13.027 15.065 1.00 67.44 181 GLU A N 1
ATOM 1531 C CA . GLU A 1 181 ? -29.278 13.906 13.912 1.00 67.44 181 GLU A CA 1
ATOM 1532 C C . GLU A 1 181 ? -30.426 14.908 14.033 1.00 67.44 181 GLU A C 1
ATOM 1534 O O . GLU A 1 181 ? -31.586 14.509 14.108 1.00 67.44 181 GLU A O 1
ATOM 1539 N N . LYS A 1 182 ? -30.128 16.209 14.139 1.00 58.50 182 LYS A N 1
ATOM 1540 C CA . LYS A 1 182 ? -31.188 17.219 14.104 1.00 58.50 182 LYS A CA 1
ATOM 1541 C C . LYS A 1 182 ? -31.833 17.152 12.719 1.00 58.50 182 LYS A C 1
ATOM 1543 O O . LYS A 1 182 ? -31.341 17.775 11.780 1.00 58.50 182 LYS A O 1
ATOM 1548 N N . ILE A 1 183 ? -32.913 16.383 12.595 1.00 48.88 183 ILE A N 1
ATOM 1549 C CA . ILE A 1 183 ? -33.878 16.525 11.512 1.00 48.88 183 ILE A CA 1
ATOM 1550 C C . ILE A 1 183 ? -34.418 17.948 11.671 1.00 48.88 183 ILE A C 1
ATOM 1552 O O . ILE A 1 183 ? -35.058 18.256 12.671 1.00 48.88 183 ILE A O 1
ATOM 1556 N N . GLY A 1 184 ? -34.068 18.842 10.748 1.00 44.78 184 GLY A N 1
ATOM 1557 C CA . GLY A 1 184 ? -34.537 20.228 10.780 1.00 44.78 184 GLY A CA 1
ATOM 1558 C C . GLY A 1 184 ? -33.489 21.265 11.177 1.00 44.78 184 GLY A C 1
ATOM 1559 O O . GLY A 1 184 ? -33.745 22.108 12.032 1.00 44.78 184 GLY A O 1
ATOM 1560 N N . VAL A 1 185 ? -32.338 21.303 10.494 1.00 44.88 185 VAL A N 1
ATOM 1561 C CA . VAL A 1 185 ? -31.797 22.633 10.167 1.00 44.88 185 VAL A CA 1
ATOM 1562 C C . VAL A 1 185 ? -32.631 23.144 9.006 1.00 44.88 185 VAL A C 1
ATOM 1564 O O . VAL A 1 185 ? -32.391 22.851 7.838 1.00 44.88 185 VAL A O 1
ATOM 1567 N N . THR A 1 186 ? -33.686 23.832 9.387 1.00 49.00 186 THR A N 1
ATOM 1568 C CA . THR A 1 186 ? -34.539 24.618 8.525 1.00 49.00 186 THR A CA 1
ATOM 1569 C C . THR A 1 186 ? -33.693 25.553 7.671 1.00 49.00 186 THR A C 1
ATOM 1571 O O . THR A 1 186 ? -32.792 26.233 8.172 1.00 49.00 186 THR A O 1
ATOM 1574 N N . TYR A 1 187 ? -33.937 25.586 6.360 1.00 45.19 187 TYR A N 1
ATOM 1575 C CA . TYR A 1 187 ? -33.323 26.597 5.506 1.00 45.19 187 TYR A CA 1
ATOM 1576 C C . TYR A 1 187 ? -33.805 27.950 6.028 1.00 45.19 187 TYR A C 1
ATOM 1578 O O . TYR A 1 187 ? -34.990 28.243 5.946 1.00 45.19 187 TYR A O 1
ATOM 1586 N N . ARG A 1 188 ? -32.912 28.758 6.612 1.00 51.66 188 ARG A N 1
ATOM 1587 C CA . ARG A 1 188 ? -33.213 30.145 7.011 1.00 51.66 188 ARG A CA 1
ATOM 1588 C C . ARG A 1 188 ? -34.302 30.326 8.092 1.00 51.66 188 ARG A C 1
ATOM 1590 O O . ARG A 1 188 ? -34.823 31.425 8.210 1.00 51.66 188 ARG A O 1
ATOM 1597 N N . GLY A 1 189 ? -34.605 29.297 8.891 1.00 57.25 189 GLY A N 1
ATOM 1598 C CA . GLY A 1 189 ? -35.585 29.381 9.989 1.00 57.25 189 GLY A CA 1
ATOM 1599 C C . GLY A 1 189 ? -36.946 28.719 9.733 1.00 57.25 189 GLY A C 1
ATOM 1600 O O . GLY A 1 189 ? -37.711 28.597 10.680 1.00 57.25 189 GLY A O 1
ATOM 1601 N N . TYR A 1 190 ? -37.224 28.212 8.527 1.00 57.31 190 TYR A N 1
ATOM 1602 C CA . TYR A 1 190 ? -38.507 27.573 8.167 1.00 57.31 190 TYR A CA 1
ATOM 1603 C C . TYR A 1 190 ? -38.530 26.044 8.321 1.00 57.31 190 TYR A C 1
ATOM 1605 O O . TYR A 1 190 ? -37.696 25.362 7.715 1.00 57.31 190 TYR A O 1
ATOM 1613 N N . ALA A 1 191 ? -39.502 25.484 9.054 1.00 56.41 191 ALA A N 1
ATOM 1614 C CA . ALA A 1 191 ? -39.630 24.048 9.363 1.00 56.41 191 ALA A CA 1
ATOM 1615 C C . ALA A 1 191 ? -39.540 23.132 8.128 1.00 56.41 191 ALA A C 1
ATOM 1617 O O . ALA A 1 191 ? -39.109 21.982 8.243 1.00 56.41 191 ALA A O 1
ATOM 1618 N N . SER A 1 192 ? -39.850 23.643 6.931 1.00 65.12 192 SER A N 1
ATOM 1619 C CA . SER A 1 192 ? -39.562 22.973 5.661 1.00 65.12 192 SER A CA 1
ATOM 1620 C C . SER A 1 192 ? -39.264 23.942 4.507 1.00 65.12 192 SER A C 1
ATOM 1622 O O . SER A 1 192 ? -39.551 25.136 4.566 1.00 65.12 192 SER A O 1
ATOM 1624 N N . ALA A 1 193 ? -38.731 23.413 3.399 1.00 64.31 193 ALA A N 1
ATOM 1625 C CA . ALA A 1 193 ? -38.572 24.179 2.159 1.00 64.31 193 ALA A CA 1
ATOM 1626 C C . ALA A 1 193 ? -39.919 24.651 1.572 1.00 64.31 193 ALA A C 1
ATOM 1628 O O . ALA A 1 193 ? -39.970 25.702 0.940 1.00 64.31 193 ALA A O 1
ATOM 1629 N N . LEU A 1 194 ? -41.000 23.895 1.806 1.00 64.81 194 LEU A N 1
ATOM 1630 C CA . LEU A 1 194 ? -42.353 24.248 1.371 1.00 64.81 194 LEU A CA 1
ATOM 1631 C C . LEU A 1 194 ? -42.886 25.463 2.143 1.00 64.81 194 LEU A C 1
ATOM 1633 O O . LEU A 1 194 ? -43.504 26.346 1.562 1.00 64.81 194 LEU A O 1
ATOM 1637 N N . GLU A 1 195 ? -42.594 25.529 3.440 1.00 70.38 195 GLU A N 1
ATOM 1638 C CA . GLU A 1 195 ? -42.946 26.667 4.291 1.00 70.38 195 GLU A CA 1
ATOM 1639 C C . GLU A 1 195 ? -42.181 27.931 3.882 1.00 70.38 195 GLU A C 1
ATOM 1641 O O . GLU A 1 195 ? -42.791 28.977 3.702 1.00 70.38 195 GLU A O 1
ATOM 1646 N N . CYS A 1 196 ? -40.875 27.813 3.611 1.00 71.75 196 CYS A N 1
ATOM 1647 C CA . CYS A 1 196 ? -40.067 28.901 3.048 1.00 71.75 196 CYS A CA 1
ATOM 1648 C C . CYS A 1 196 ? -40.628 29.402 1.702 1.00 71.75 196 CYS A C 1
ATOM 1650 O O . CYS A 1 196 ? -40.660 30.601 1.442 1.00 71.75 196 CYS A O 1
ATOM 1652 N N . PHE A 1 197 ? -41.086 28.491 0.835 1.00 70.50 197 PHE A N 1
ATOM 1653 C CA . PHE A 1 197 ? -41.673 28.851 -0.456 1.00 70.50 197 PHE A CA 1
ATOM 1654 C C . PHE A 1 197 ? -43.022 29.565 -0.300 1.00 70.50 197 PHE A C 1
ATOM 1656 O O . PHE A 1 197 ? -43.246 30.584 -0.946 1.00 70.50 197 PHE A O 1
ATOM 1663 N N . ASN A 1 198 ? -43.899 29.068 0.571 1.00 77.06 198 ASN A N 1
ATOM 1664 C CA . ASN A 1 198 ? -45.201 29.685 0.812 1.00 77.06 198 ASN A CA 1
ATOM 1665 C C . ASN A 1 198 ? -45.074 31.066 1.472 1.00 77.06 198 ASN A C 1
ATOM 1667 O O . ASN A 1 198 ? -45.801 31.969 1.087 1.00 77.06 198 ASN A O 1
ATOM 1671 N N . ASP A 1 199 ? -44.129 31.266 2.393 1.00 76.94 199 ASP A N 1
ATOM 1672 C CA . ASP A 1 199 ? -43.880 32.584 2.997 1.00 76.94 199 ASP A CA 1
ATOM 1673 C C . ASP A 1 199 ? -43.317 33.595 1.976 1.00 76.94 199 ASP A C 1
ATOM 1675 O O . ASP A 1 199 ? -43.699 34.761 1.951 1.00 76.94 199 ASP A O 1
ATOM 1679 N N . LEU A 1 200 ? -42.439 33.148 1.068 1.00 74.50 200 LEU A N 1
ATOM 1680 C CA . LEU A 1 200 ? -41.828 34.027 0.060 1.00 74.50 200 LEU A CA 1
ATOM 1681 C C . LEU A 1 200 ? -42.715 34.291 -1.169 1.00 74.50 200 LEU A C 1
ATOM 1683 O O . LEU A 1 200 ? -42.517 35.300 -1.853 1.00 74.50 200 LEU A O 1
ATOM 1687 N N . PHE A 1 201 ? -43.643 33.386 -1.497 1.00 72.00 201 PHE A N 1
ATOM 1688 C CA . PHE A 1 201 ? -44.378 33.409 -2.770 1.00 72.00 201 PHE A CA 1
ATOM 1689 C C . PHE A 1 201 ? -45.893 33.167 -2.657 1.00 72.00 201 PHE A C 1
ATOM 1691 O O . PHE A 1 201 ? -46.580 33.278 -3.673 1.00 72.00 201 PHE A O 1
ATOM 1698 N N . GLY A 1 202 ? -46.426 32.859 -1.471 1.00 65.25 202 GLY A N 1
ATOM 1699 C CA . GLY A 1 202 ? -47.816 32.427 -1.264 1.00 65.25 202 GLY A CA 1
ATOM 1700 C C . GLY A 1 202 ? -48.887 33.477 -1.566 1.00 65.25 202 GLY A C 1
ATOM 1701 O O . GLY A 1 202 ? -49.981 33.101 -1.973 1.00 65.25 202 GLY A O 1
ATOM 1702 N N . ASP A 1 203 ? -48.560 34.771 -1.472 1.00 57.16 203 ASP A N 1
ATOM 1703 C CA . ASP A 1 203 ? -49.521 35.867 -1.691 1.00 57.16 203 ASP A CA 1
ATOM 1704 C C . ASP A 1 203 ? -49.574 36.383 -3.139 1.00 57.16 203 ASP A C 1
ATOM 1706 O O . ASP A 1 203 ? -50.298 37.332 -3.446 1.00 57.16 203 ASP A O 1
ATOM 1710 N N . ARG A 1 204 ? -48.827 35.785 -4.078 1.00 55.12 204 ARG A N 1
ATOM 1711 C CA . ARG A 1 204 ? -48.996 36.128 -5.496 1.00 55.12 204 ARG A CA 1
ATOM 1712 C C . ARG A 1 204 ? -50.132 35.307 -6.079 1.00 55.12 204 ARG A C 1
ATOM 1714 O O . ARG A 1 204 ? -49.909 34.216 -6.603 1.00 55.12 204 ARG A O 1
ATOM 1721 N N . GLU A 1 205 ? -51.336 35.874 -6.046 1.00 51.31 205 GLU A N 1
ATOM 1722 C CA . GLU A 1 205 ? -52.405 35.477 -6.958 1.00 51.31 205 GLU A CA 1
ATOM 1723 C C . GLU A 1 205 ? -51.838 35.460 -8.385 1.00 51.31 205 GLU A C 1
ATOM 1725 O O . GLU A 1 205 ? -51.594 36.499 -9.001 1.00 51.31 205 GLU A O 1
ATOM 1730 N N . MET A 1 206 ? -51.589 34.263 -8.921 1.00 50.72 206 MET A N 1
ATOM 1731 C CA . MET A 1 206 ? -51.419 34.090 -10.355 1.00 50.72 206 MET A CA 1
ATOM 1732 C C . MET A 1 206 ? -52.789 34.314 -10.983 1.00 50.72 206 MET A C 1
ATOM 1734 O O . MET A 1 206 ? -53.549 33.367 -11.199 1.00 50.72 206 MET A O 1
ATOM 1738 N N . THR A 1 207 ? -53.114 35.577 -11.250 1.00 50.22 207 THR A N 1
ATOM 1739 C CA . THR A 1 207 ? -54.210 35.940 -12.139 1.00 50.22 207 THR A CA 1
ATOM 1740 C C . THR A 1 207 ? -53.934 35.288 -13.490 1.00 50.22 207 THR A C 1
ATOM 1742 O O . THR A 1 207 ? -53.093 35.704 -14.286 1.00 50.22 207 THR A O 1
ATOM 1745 N N . ARG A 1 208 ? -54.624 34.165 -13.707 1.00 46.56 208 ARG A N 1
ATOM 1746 C CA . ARG A 1 208 ? -54.835 33.571 -15.023 1.00 46.56 208 ARG A CA 1
ATOM 1747 C C . ARG A 1 208 ? -55.404 34.653 -15.938 1.00 46.56 208 ARG A C 1
ATOM 1749 O O . ARG A 1 208 ? -56.245 35.437 -15.514 1.00 46.56 208 ARG A O 1
ATOM 1756 N N . GLY A 1 209 ? -54.907 34.659 -17.171 1.00 45.84 209 GLY A N 1
ATOM 1757 C CA . GLY A 1 209 ? -55.114 35.699 -18.169 1.00 45.84 209 GLY A CA 1
ATOM 1758 C C . GLY A 1 209 ? -56.528 36.267 -18.274 1.00 45.84 209 GLY A C 1
ATOM 1759 O O . GLY A 1 209 ? -57.521 35.543 -18.231 1.00 45.84 209 GLY A O 1
ATOM 1760 N N . GLN A 1 210 ? -56.574 37.571 -18.519 1.00 41.88 210 GLN A N 1
ATOM 1761 C CA . GLN A 1 210 ? -57.655 38.195 -19.263 1.00 41.88 210 GLN A CA 1
ATOM 1762 C C . GLN A 1 210 ? -57.143 38.438 -20.687 1.00 41.88 210 GLN A C 1
ATOM 1764 O O . GLN A 1 210 ? -56.160 39.154 -20.891 1.00 41.88 210 GLN A O 1
ATOM 1769 N N . LEU A 1 211 ? -57.770 37.724 -21.625 1.00 39.00 211 LEU A N 1
ATOM 1770 C CA . LEU A 1 211 ? -57.971 38.157 -23.007 1.00 39.00 211 LEU A CA 1
ATOM 1771 C C . LEU A 1 211 ? -58.811 39.437 -23.022 1.00 39.00 211 LEU A C 1
ATOM 1773 O O . LEU A 1 211 ? -59.692 39.547 -22.137 1.00 39.00 211 LEU A O 1
#